Protein AF-A0A3N4HM83-F1 (afdb_monomer)

Structure (mmCIF, N/CA/C/O backbone):
data_AF-A0A3N4HM83-F1
#
_entry.id   AF-A0A3N4HM83-F1
#
loop_
_atom_site.group_PDB
_atom_site.id
_atom_site.type_symbol
_atom_site.label_atom_id
_atom_site.label_alt_id
_atom_site.label_comp_id
_atom_site.label_asym_id
_atom_site.label_entity_id
_atom_site.label_seq_id
_atom_site.pdbx_PDB_ins_code
_atom_site.Cartn_x
_atom_site.Cartn_y
_atom_site.Cartn_z
_atom_site.occupancy
_atom_site.B_iso_or_equiv
_atom_site.auth_seq_id
_atom_site.auth_comp_id
_atom_site.auth_asym_id
_atom_site.auth_atom_id
_atom_site.pdbx_PDB_model_num
ATOM 1 N N . MET A 1 1 ? 13.839 -1.703 22.051 1.00 34.84 1 MET A N 1
ATOM 2 C CA . MET A 1 1 ? 12.392 -1.941 21.845 1.00 34.84 1 MET A CA 1
ATOM 3 C C . MET A 1 1 ? 11.805 -0.716 21.161 1.00 34.84 1 MET A C 1
ATOM 5 O O . MET A 1 1 ? 11.974 0.370 21.698 1.00 34.84 1 MET A O 1
ATOM 9 N N . SER A 1 2 ? 11.203 -0.843 19.971 1.00 43.44 2 SER A N 1
ATOM 10 C CA . SER A 1 2 ? 10.502 0.288 19.345 1.00 43.44 2 SER A CA 1
ATOM 11 C C . SER A 1 2 ? 9.112 0.411 19.960 1.00 43.44 2 SER A C 1
ATOM 13 O O . SER A 1 2 ? 8.283 -0.480 19.787 1.00 43.44 2 SER A O 1
ATOM 15 N N . TYR A 1 3 ? 8.879 1.490 20.694 1.00 45.59 3 TYR A N 1
ATOM 16 C CA . TYR A 1 3 ? 7.555 1.858 21.175 1.00 45.59 3 TYR A CA 1
ATOM 17 C C . TYR A 1 3 ? 6.647 2.172 19.971 1.00 45.59 3 TYR A C 1
ATOM 19 O O . TYR A 1 3 ? 7.004 3.024 19.151 1.00 45.59 3 TYR A O 1
ATOM 27 N N . SER A 1 4 ? 5.528 1.448 19.847 1.00 54.12 4 SER A N 1
ATOM 28 C CA . SER A 1 4 ? 4.414 1.782 18.953 1.00 54.12 4 SER A CA 1
ATOM 29 C C . SER A 1 4 ? 3.279 2.318 19.834 1.00 54.12 4 SER A C 1
ATOM 31 O O . SER A 1 4 ? 2.793 1.581 20.683 1.00 54.12 4 SER A O 1
ATOM 33 N N . PRO A 1 5 ? 2.904 3.594 19.716 1.00 51.97 5 PRO A N 1
ATOM 34 C CA . PRO A 1 5 ? 1.891 4.223 20.570 1.00 51.97 5 PRO A CA 1
ATOM 35 C C . PRO A 1 5 ? 0.446 3.885 20.195 1.00 51.97 5 PRO A C 1
ATOM 37 O O . PRO A 1 5 ? -0.458 4.250 20.938 1.00 51.97 5 PRO A O 1
ATOM 40 N N . TYR A 1 6 ? 0.226 3.248 19.044 1.00 55.72 6 TYR A N 1
ATOM 41 C CA . TYR A 1 6 ? -1.081 3.170 18.390 1.00 55.72 6 TYR A CA 1
ATOM 42 C C . TYR A 1 6 ? -1.452 1.736 18.025 1.00 55.72 6 TYR A C 1
ATOM 44 O O . TYR A 1 6 ? -1.747 1.447 16.868 1.00 55.72 6 TYR A O 1
ATOM 52 N N . ASP A 1 7 ? -1.423 0.823 18.996 1.00 57.22 7 ASP A N 1
ATOM 53 C CA . ASP A 1 7 ? -1.809 -0.565 18.725 1.00 57.22 7 ASP A CA 1
ATOM 54 C C . ASP A 1 7 ? -3.276 -0.662 18.227 1.00 57.22 7 ASP A C 1
ATOM 56 O O . ASP A 1 7 ? -3.531 -1.470 17.347 1.00 57.22 7 ASP A O 1
ATOM 60 N N . SER A 1 8 ? -4.201 0.236 18.617 1.00 50.72 8 SER A N 1
ATOM 61 C CA . SER A 1 8 ? -5.604 0.239 18.133 1.00 50.72 8 SER A CA 1
ATOM 62 C C . SER A 1 8 ? -5.859 0.989 16.814 1.00 50.72 8 SER A C 1
ATOM 64 O O . SER A 1 8 ? -6.664 0.549 15.998 1.00 50.72 8 SER A O 1
ATOM 66 N N . ASP A 1 9 ? -5.190 2.122 16.561 1.00 57.81 9 ASP A N 1
ATOM 67 C CA . ASP A 1 9 ? -5.374 2.864 15.293 1.00 57.81 9 ASP A CA 1
ATOM 68 C C . ASP A 1 9 ? -4.635 2.177 14.132 1.00 57.81 9 ASP A C 1
ATOM 70 O O . ASP A 1 9 ? -4.968 2.359 12.956 1.00 57.81 9 ASP A O 1
ATOM 74 N N . SER A 1 10 ? -3.663 1.317 14.461 1.00 67.50 10 SER A N 1
ATOM 75 C CA . SER A 1 10 ? -3.007 0.434 13.499 1.00 67.50 10 SER A CA 1
ATOM 76 C C . SER A 1 10 ? -3.973 -0.569 12.861 1.00 67.50 10 SER A C 1
ATOM 78 O O . SER A 1 10 ? -3.762 -0.950 11.710 1.00 67.50 10 SER A O 1
ATOM 80 N N . SER A 1 11 ? -5.061 -0.927 13.551 1.00 78.31 11 SER A N 1
ATOM 81 C CA . SER A 1 11 ? -6.078 -1.884 13.102 1.00 78.31 11 SER A CA 1
ATOM 82 C C . SER A 1 11 ? -6.940 -1.316 11.974 1.00 78.31 11 SER A C 1
ATOM 84 O O . SER A 1 11 ? -7.144 -1.976 10.956 1.00 78.31 11 SER A O 1
ATOM 86 N N . LEU A 1 12 ? -7.382 -0.056 12.089 1.00 88.06 12 LEU A N 1
ATOM 87 C CA . LEU A 1 12 ? -8.119 0.622 11.013 1.00 88.06 12 LEU A CA 1
ATOM 88 C C . LEU A 1 12 ? -7.233 0.820 9.781 1.00 88.06 12 LEU A C 1
ATOM 90 O O . LEU A 1 12 ? -7.644 0.505 8.663 1.00 88.06 12 LEU A O 1
ATOM 94 N N . LEU A 1 13 ? -5.992 1.272 9.989 1.00 89.31 13 LEU A N 1
ATOM 95 C CA . LEU A 1 13 ? -5.014 1.407 8.912 1.00 89.31 13 LEU A CA 1
ATOM 96 C C . LEU A 1 13 ? -4.713 0.054 8.246 1.00 89.31 13 LEU A C 1
ATOM 98 O O . LEU A 1 13 ? -4.562 -0.008 7.027 1.00 89.31 13 LEU A O 1
ATOM 102 N N . ALA A 1 14 ? -4.680 -1.035 9.019 1.00 89.25 14 ALA A N 1
ATOM 103 C CA . ALA A 1 14 ? -4.486 -2.384 8.505 1.00 89.25 14 ALA A CA 1
ATOM 104 C C . ALA A 1 14 ? -5.649 -2.830 7.615 1.00 89.25 14 ALA A C 1
ATOM 106 O O . ALA A 1 14 ? -5.401 -3.366 6.538 1.00 89.25 14 ALA A O 1
ATOM 107 N N . LEU A 1 15 ? -6.900 -2.583 8.010 1.00 90.00 15 LEU A N 1
ATOM 108 C CA . LEU A 1 15 ? -8.071 -2.925 7.194 1.00 90.00 15 LEU A CA 1
ATOM 109 C C . LEU A 1 15 ? -8.088 -2.144 5.872 1.00 90.00 15 LEU A C 1
ATOM 111 O O . LEU A 1 15 ? -8.275 -2.747 4.817 1.00 90.00 15 LEU A O 1
ATOM 115 N N . ILE A 1 16 ? -7.794 -0.841 5.912 1.00 93.19 16 ILE A N 1
ATOM 116 C CA . ILE A 1 16 ? -7.642 -0.010 4.705 1.00 93.19 16 ILE A CA 1
ATOM 117 C C . ILE A 1 16 ? -6.532 -0.571 3.808 1.00 93.19 16 ILE A C 1
ATOM 119 O O . ILE A 1 16 ? -6.701 -0.729 2.600 1.00 93.19 16 ILE A O 1
ATOM 123 N N . PHE A 1 17 ? -5.387 -0.914 4.397 1.00 92.94 17 PHE A N 1
ATOM 124 C CA . PHE A 1 17 ? -4.278 -1.504 3.661 1.00 92.94 17 PHE A CA 1
ATOM 125 C C . PHE A 1 17 ? -4.675 -2.825 2.986 1.00 92.94 17 PHE A C 1
ATOM 127 O O . PHE A 1 17 ? -4.366 -3.022 1.813 1.00 92.94 17 PHE A O 1
ATOM 134 N N . LEU A 1 18 ? -5.381 -3.719 3.684 1.00 92.25 18 LEU A N 1
ATOM 135 C CA . LEU A 1 18 ? -5.838 -4.992 3.118 1.00 92.25 18 LEU A CA 1
ATOM 136 C C . LEU A 1 18 ? -6.769 -4.787 1.918 1.00 92.25 18 LEU A C 1
ATOM 138 O O . LEU A 1 18 ? -6.630 -5.510 0.930 1.00 92.25 18 LEU A O 1
ATOM 142 N N . ASP A 1 19 ? -7.644 -3.783 1.969 1.00 93.75 19 ASP A N 1
ATOM 143 C CA . ASP A 1 19 ? -8.530 -3.429 0.857 1.00 93.75 19 ASP A CA 1
ATOM 144 C C . ASP A 1 19 ? -7.758 -2.948 -0.365 1.00 93.75 19 ASP A C 1
ATOM 146 O O . ASP A 1 19 ? -8.031 -3.377 -1.489 1.00 93.75 19 ASP A O 1
ATOM 150 N N . ILE A 1 20 ? -6.747 -2.107 -0.151 1.00 94.94 20 ILE A N 1
ATOM 151 C CA . ILE A 1 20 ? -5.885 -1.622 -1.228 1.00 94.94 20 ILE A CA 1
ATOM 152 C C . ILE A 1 20 ? -5.097 -2.758 -1.855 1.00 94.94 20 ILE A C 1
ATOM 154 O O . ILE A 1 20 ? -5.048 -2.860 -3.078 1.00 94.94 20 ILE A O 1
ATOM 158 N N . ILE A 1 21 ? -4.509 -3.643 -1.052 1.00 94.12 21 ILE A N 1
ATOM 159 C CA . ILE A 1 21 ? -3.764 -4.778 -1.595 1.00 9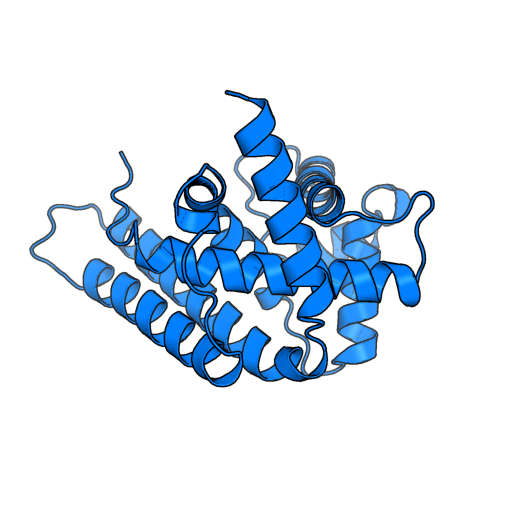4.12 21 ILE A CA 1
ATOM 160 C C . ILE A 1 21 ? -4.690 -5.717 -2.369 1.00 94.12 21 ILE A C 1
ATOM 162 O O . ILE A 1 21 ? -4.325 -6.149 -3.462 1.00 94.12 21 ILE A O 1
ATOM 166 N N . ALA A 1 22 ? -5.886 -6.005 -1.851 1.00 94.69 22 ALA A N 1
ATOM 167 C CA . ALA A 1 22 ? -6.866 -6.818 -2.562 1.00 94.69 22 ALA A CA 1
ATOM 168 C C . ALA A 1 22 ? -7.250 -6.188 -3.908 1.00 94.69 22 ALA A C 1
ATOM 170 O O . ALA A 1 22 ? -7.149 -6.850 -4.943 1.00 94.69 22 ALA A O 1
ATOM 171 N N . SER A 1 23 ? -7.564 -4.893 -3.909 1.00 95.50 23 SER A N 1
ATOM 172 C CA . SER A 1 23 ? -7.931 -4.137 -5.112 1.00 95.50 23 SER A CA 1
ATOM 173 C C . SER A 1 23 ? -6.793 -4.095 -6.135 1.00 95.50 23 SER A C 1
ATOM 175 O O . SER A 1 23 ? -7.005 -4.383 -7.309 1.00 95.50 23 SER A O 1
ATOM 177 N N . LEU A 1 24 ? -5.559 -3.826 -5.697 1.00 94.75 24 LEU A N 1
ATOM 178 C CA . LEU A 1 24 ? -4.379 -3.866 -6.565 1.00 94.75 24 LEU A CA 1
ATOM 179 C C . LEU A 1 24 ? -4.216 -5.242 -7.209 1.00 94.75 24 LEU A C 1
ATOM 181 O O . LEU A 1 24 ? -4.045 -5.336 -8.420 1.00 94.75 24 LEU A O 1
ATOM 185 N N . THR A 1 25 ? -4.307 -6.325 -6.434 1.00 95.06 25 THR A N 1
ATOM 186 C CA . THR A 1 25 ? -4.184 -7.670 -7.014 1.00 95.06 25 THR A CA 1
ATOM 187 C C . THR A 1 25 ? -5.305 -8.008 -7.983 1.00 95.06 25 THR A C 1
ATOM 189 O O . THR A 1 25 ? -5.039 -8.635 -9.007 1.00 95.06 25 THR A O 1
ATOM 192 N N . PHE A 1 26 ? -6.532 -7.565 -7.707 1.00 95.38 26 PHE A N 1
ATOM 193 C CA . PHE A 1 26 ? -7.659 -7.718 -8.618 1.00 95.38 26 PHE A CA 1
ATOM 194 C C . PHE A 1 26 ? -7.372 -7.044 -9.965 1.00 95.38 26 PHE A C 1
ATOM 196 O O . PHE A 1 26 ? -7.412 -7.711 -11.000 1.00 95.38 26 PHE A O 1
ATOM 203 N N . HIS A 1 27 ? -6.973 -5.771 -9.954 1.00 94.75 27 HIS A N 1
ATOM 204 C CA . HIS A 1 27 ? -6.673 -5.021 -11.179 1.00 94.75 27 HIS A CA 1
ATOM 205 C C . HIS A 1 27 ? -5.478 -5.580 -11.948 1.00 94.75 27 HIS A C 1
ATOM 207 O O . HIS A 1 27 ? -5.520 -5.668 -13.177 1.00 94.75 27 HIS A O 1
ATOM 213 N N . LEU A 1 28 ? -4.430 -6.019 -11.246 1.00 93.88 28 LEU A N 1
ATOM 214 C CA . LEU A 1 28 ? -3.269 -6.647 -11.880 1.00 93.88 28 LEU A CA 1
ATOM 215 C C . LEU A 1 28 ? -3.626 -7.977 -12.545 1.00 93.88 28 LEU A C 1
ATOM 217 O O . LEU A 1 28 ? -3.167 -8.246 -13.654 1.00 93.88 28 LEU A O 1
ATOM 221 N N . ASN A 1 29 ? -4.479 -8.781 -11.908 1.00 94.06 29 ASN A N 1
ATOM 222 C CA . ASN A 1 29 ? -4.969 -10.026 -12.491 1.00 94.06 29 ASN A CA 1
ATOM 223 C C . ASN A 1 29 ? -5.871 -9.797 -13.711 1.00 94.06 29 ASN A C 1
ATOM 225 O O . ASN A 1 29 ? -5.946 -10.679 -14.558 1.00 94.06 29 ASN A O 1
ATOM 229 N N . GLN A 1 30 ? -6.545 -8.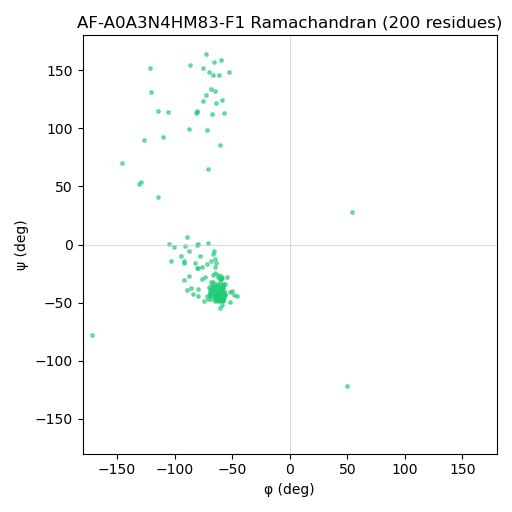650 -13.821 1.00 92.06 30 GLN A N 1
ATOM 230 C CA . GLN A 1 30 ? -7.354 -8.320 -14.998 1.00 92.06 30 GLN A CA 1
ATOM 231 C C . GLN A 1 30 ? -6.529 -7.724 -16.140 1.00 92.06 30 GLN A C 1
ATOM 233 O O . GLN A 1 30 ? -6.726 -8.087 -17.297 1.00 92.06 30 GLN A O 1
ATOM 238 N N . SER A 1 31 ? -5.604 -6.822 -15.819 1.00 87.56 31 SER A N 1
ATOM 239 C CA . SER A 1 31 ? -4.876 -6.034 -16.821 1.00 87.56 31 SER A CA 1
ATOM 240 C C . SER A 1 31 ? -3.729 -6.816 -17.462 1.00 87.56 31 SER A C 1
ATOM 242 O O . SER A 1 31 ? -3.495 -6.704 -18.662 1.00 87.56 31 SER A O 1
ATOM 244 N N . SER A 1 32 ? -3.026 -7.622 -16.661 1.00 78.31 32 SER A N 1
ATOM 245 C CA . SER A 1 32 ? -1.863 -8.412 -17.080 1.00 78.31 32 SER A CA 1
ATOM 246 C C . SER A 1 32 ? -1.835 -9.735 -16.303 1.00 78.31 32 SER A C 1
ATOM 248 O O . SER A 1 32 ? -0.988 -9.896 -15.424 1.00 78.31 32 SER A O 1
ATOM 250 N N . PRO A 1 33 ? -2.767 -10.673 -16.571 1.00 79.62 33 PRO A N 1
ATOM 251 C CA . PRO A 1 33 ? -2.976 -11.866 -15.753 1.00 79.62 33 PRO A CA 1
ATOM 252 C C . PRO A 1 33 ? -1.699 -12.714 -15.631 1.00 79.62 33 PRO A C 1
ATOM 254 O O . PRO A 1 33 ? -1.261 -13.325 -16.612 1.00 79.62 33 PRO A O 1
ATOM 257 N N . PRO A 1 34 ? -1.105 -12.812 -14.431 1.00 81.62 34 PRO A N 1
ATOM 258 C CA . PRO A 1 34 ? -0.014 -13.737 -14.190 1.00 81.62 34 PRO A CA 1
ATOM 259 C C . PRO A 1 34 ? -0.568 -15.161 -14.077 1.00 81.62 34 PRO A C 1
ATOM 261 O O . PRO A 1 34 ? -1.705 -15.376 -13.656 1.00 81.62 34 PRO A O 1
ATOM 264 N N . THR A 1 35 ? 0.248 -16.158 -14.427 1.00 82.38 35 THR A N 1
ATOM 265 C CA . THR A 1 35 ? -0.105 -17.576 -14.258 1.00 82.38 35 THR A CA 1
ATOM 266 C C . THR A 1 35 ? 0.827 -18.220 -13.222 1.00 82.38 35 THR A C 1
ATOM 268 O O . THR A 1 35 ? 2.028 -18.304 -13.477 1.00 82.38 35 THR A O 1
ATOM 271 N N . PRO A 1 36 ? 0.322 -18.670 -12.054 1.00 86.50 36 PRO A N 1
ATOM 272 C CA . PRO A 1 36 ? -1.060 -18.538 -11.581 1.00 86.50 36 PRO A CA 1
ATOM 273 C C . PRO A 1 36 ? -1.394 -17.093 -11.151 1.00 86.50 36 PRO A C 1
ATOM 275 O O . PRO A 1 36 ? -0.457 -16.322 -10.903 1.00 86.50 36 PRO A O 1
ATOM 278 N N . PRO A 1 37 ? -2.691 -16.743 -11.008 1.00 90.69 37 PRO A N 1
ATOM 279 C CA . PRO A 1 37 ? -3.123 -15.422 -10.553 1.00 90.69 37 PRO A CA 1
ATOM 280 C C . PRO A 1 37 ? -2.464 -14.994 -9.234 1.00 90.69 37 PRO A C 1
ATOM 282 O O . PRO A 1 37 ? -2.153 -15.817 -8.364 1.00 90.69 37 PRO A O 1
ATOM 285 N N . LEU A 1 38 ? -2.250 -13.690 -9.072 1.00 92.12 38 LEU A N 1
ATOM 286 C CA . LEU A 1 38 ? -1.705 -13.105 -7.852 1.00 92.12 38 LEU A CA 1
ATOM 287 C C . LEU A 1 38 ? -2.775 -13.086 -6.763 1.00 92.12 38 LEU A C 1
ATOM 289 O O . LEU A 1 38 ? -3.829 -12.479 -6.922 1.00 92.12 38 LEU A O 1
ATOM 293 N N . SER A 1 39 ? -2.478 -13.707 -5.625 1.00 92.56 39 SER A N 1
ATOM 294 C CA . SER A 1 39 ? -3.211 -13.439 -4.390 1.00 92.56 39 SER A CA 1
ATOM 295 C C . SER A 1 39 ? -2.591 -12.239 -3.663 1.00 92.56 39 SER A C 1
ATOM 297 O O . SER A 1 39 ? -1.382 -12.019 -3.792 1.00 92.56 39 SER A O 1
ATOM 299 N N . PRO A 1 40 ? -3.354 -11.509 -2.830 1.00 91.94 40 PRO A N 1
ATOM 300 C CA . PRO A 1 40 ? -2.831 -10.429 -1.985 1.00 91.94 40 PRO A CA 1
ATOM 301 C C . PRO A 1 40 ? -1.573 -10.811 -1.190 1.00 91.94 40 PRO A C 1
ATOM 303 O O . PRO A 1 40 ? -0.589 -10.072 -1.150 1.00 91.94 40 PRO A O 1
ATOM 306 N N . ARG A 1 41 ? -1.565 -12.012 -0.596 1.00 88.50 41 ARG A N 1
ATOM 307 C CA . ARG A 1 41 ? -0.422 -12.528 0.170 1.00 88.50 41 ARG A CA 1
ATOM 308 C C . ARG A 1 41 ? 0.804 -12.756 -0.712 1.00 88.50 41 ARG A C 1
ATOM 310 O O . ARG A 1 41 ? 1.908 -12.390 -0.310 1.00 88.50 41 ARG A O 1
ATOM 317 N N . ARG A 1 42 ? 0.615 -13.358 -1.891 1.00 90.50 42 ARG A N 1
ATOM 318 C CA . ARG A 1 42 ? 1.699 -13.592 -2.851 1.00 90.50 42 ARG A CA 1
ATOM 319 C C . ARG A 1 42 ? 2.256 -12.271 -3.367 1.00 90.50 42 ARG A C 1
ATOM 321 O O . ARG A 1 42 ? 3.455 -12.077 -3.288 1.00 90.50 42 ARG A O 1
ATOM 328 N N . PHE A 1 43 ? 1.396 -11.339 -3.768 1.00 91.44 43 PHE A N 1
ATOM 329 C CA . PHE A 1 43 ? 1.796 -10.004 -4.212 1.00 91.44 43 PHE A CA 1
ATOM 330 C C . PHE A 1 43 ? 2.710 -9.300 -3.199 1.00 91.44 43 PHE A C 1
ATOM 332 O O . PHE A 1 43 ? 3.797 -8.850 -3.545 1.00 91.44 43 PHE A O 1
ATOM 339 N N . LEU A 1 44 ? 2.330 -9.280 -1.918 1.00 87.81 44 LEU A N 1
ATOM 340 C CA . LEU A 1 44 ? 3.157 -8.683 -0.864 1.00 87.81 44 LEU A CA 1
ATOM 341 C C . LEU A 1 44 ? 4.475 -9.426 -0.609 1.00 87.81 44 LEU A C 1
ATOM 343 O O . LEU A 1 44 ? 5.450 -8.811 -0.169 1.00 87.81 44 LEU A O 1
ATOM 347 N N . SER A 1 45 ? 4.489 -10.745 -0.796 1.00 86.75 45 SER A N 1
ATOM 348 C CA . SER A 1 45 ? 5.700 -11.557 -0.676 1.00 86.75 45 SER A CA 1
ATOM 349 C C . SER A 1 45 ? 6.650 -11.283 -1.838 1.00 86.75 45 SER A C 1
ATOM 351 O O . SER A 1 45 ? 7.830 -11.030 -1.607 1.00 86.75 45 SER A O 1
ATOM 353 N N . ASP A 1 46 ? 6.120 -11.262 -3.058 1.00 89.62 46 ASP A N 1
ATOM 354 C CA . ASP A 1 46 ? 6.874 -11.058 -4.288 1.00 89.62 46 ASP A CA 1
ATOM 355 C C . ASP A 1 46 ? 7.480 -9.647 -4.304 1.00 89.62 46 ASP A C 1
ATOM 357 O O . ASP A 1 46 ? 8.681 -9.520 -4.503 1.00 89.62 46 ASP A O 1
ATOM 361 N N . LEU A 1 47 ? 6.730 -8.596 -3.936 1.00 86.75 47 LEU A N 1
ATOM 362 C CA . LEU A 1 47 ? 7.286 -7.236 -3.815 1.00 86.75 47 LEU A CA 1
ATOM 363 C C . LEU A 1 47 ? 8.464 -7.133 -2.828 1.00 86.75 47 LEU A C 1
ATOM 365 O O . LEU A 1 47 ? 9.375 -6.335 -3.038 1.00 86.75 47 LEU A O 1
ATOM 369 N N . LEU A 1 48 ? 8.468 -7.911 -1.737 1.00 82.25 48 LEU A N 1
ATOM 370 C CA . LEU A 1 48 ? 9.624 -7.944 -0.830 1.00 82.25 48 LEU A CA 1
ATOM 371 C C . LEU A 1 48 ? 10.787 -8.715 -1.439 1.00 82.25 48 LEU A C 1
ATOM 373 O O . LEU A 1 48 ? 11.924 -8.250 -1.396 1.00 82.25 48 LEU A O 1
ATOM 377 N N . PHE A 1 49 ? 10.500 -9.910 -1.951 1.00 85.62 49 PHE A N 1
ATOM 378 C CA . PHE A 1 49 ? 11.516 -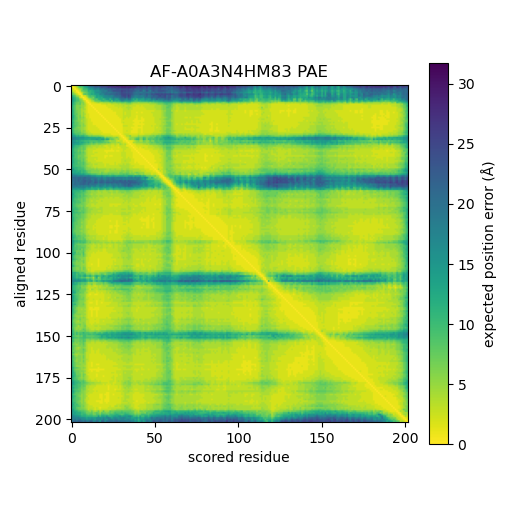10.821 -2.451 1.00 85.62 49 PHE A CA 1
ATOM 379 C C . PHE A 1 49 ? 12.239 -10.229 -3.663 1.00 85.62 49 PHE A C 1
ATOM 381 O O . PHE A 1 49 ? 13.466 -10.202 -3.695 1.00 85.62 49 PHE A O 1
ATOM 388 N N . GLU A 1 50 ? 11.493 -9.669 -4.611 1.00 89.19 50 GLU A N 1
ATOM 389 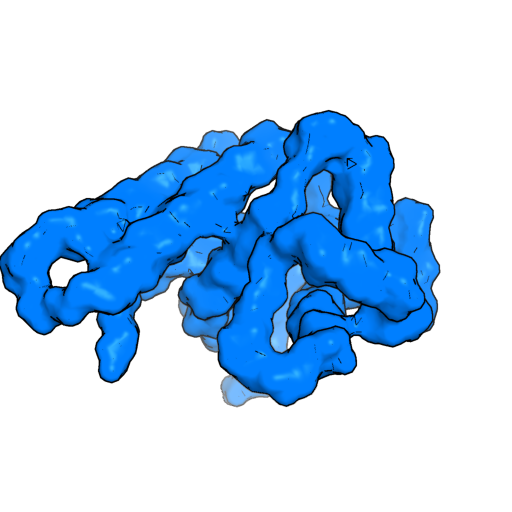C CA . GLU A 1 50 ? 12.030 -9.007 -5.800 1.00 89.19 50 GLU A CA 1
ATOM 390 C C . GLU A 1 50 ? 12.965 -7.845 -5.444 1.00 89.19 50 GLU A C 1
ATOM 392 O O . GLU A 1 50 ? 13.994 -7.668 -6.094 1.00 89.19 50 GLU A O 1
ATOM 397 N N . GLY A 1 51 ? 12.670 -7.105 -4.370 1.00 81.44 51 GLY A N 1
ATOM 398 C CA . GLY A 1 51 ? 13.607 -6.130 -3.817 1.00 81.44 51 GLY A CA 1
ATOM 399 C C . GLY A 1 51 ? 14.909 -6.794 -3.368 1.00 81.44 51 GLY A C 1
ATOM 400 O O . GLY A 1 51 ? 15.988 -6.451 -3.854 1.00 81.44 51 GLY A O 1
ATOM 401 N N . THR A 1 52 ? 14.820 -7.815 -2.511 1.00 81.25 52 THR A N 1
ATOM 402 C CA . THR A 1 52 ? 16.014 -8.498 -1.977 1.00 81.25 52 THR A CA 1
ATOM 403 C C . THR A 1 52 ? 16.906 -9.124 -3.052 1.00 81.25 52 THR A C 1
ATOM 405 O O . THR A 1 52 ? 18.119 -9.195 -2.864 1.00 81.25 52 THR A O 1
ATOM 408 N N . VAL A 1 53 ? 16.335 -9.536 -4.190 1.00 81.31 53 VAL A N 1
ATOM 409 C CA . VAL A 1 53 ? 17.094 -10.065 -5.334 1.00 81.31 53 VAL A CA 1
ATOM 410 C C . VAL A 1 53 ? 17.980 -8.988 -5.974 1.00 81.31 53 VAL A C 1
ATOM 412 O O . VAL A 1 53 ? 19.085 -9.298 -6.412 1.00 81.31 53 VAL A O 1
ATOM 415 N N . LEU A 1 54 ? 17.533 -7.729 -6.015 1.00 78.44 54 LEU A N 1
ATOM 416 C CA . LEU A 1 54 ? 18.289 -6.627 -6.626 1.00 78.44 54 LEU A CA 1
ATOM 417 C C . LEU A 1 54 ? 19.271 -5.949 -5.666 1.00 78.44 54 LEU A C 1
ATOM 419 O O . LEU A 1 54 ? 20.295 -5.435 -6.116 1.00 78.44 54 LEU A O 1
ATOM 423 N N . SER A 1 55 ? 18.994 -5.983 -4.361 1.00 70.50 55 SER A N 1
ATOM 424 C CA . SER A 1 55 ? 19.892 -5.464 -3.325 1.00 70.50 55 SER A CA 1
ATOM 425 C C . SER A 1 55 ? 20.150 -6.535 -2.262 1.00 70.50 55 SER A C 1
ATOM 427 O O . SER A 1 55 ? 19.456 -6.570 -1.246 1.00 70.50 55 SER A O 1
ATOM 429 N N . PRO A 1 56 ? 21.187 -7.379 -2.427 1.00 60.56 56 PRO A N 1
ATOM 430 C CA . PRO A 1 56 ? 21.522 -8.415 -1.448 1.00 60.56 56 PRO A CA 1
ATOM 431 C C . PRO A 1 56 ? 22.018 -7.844 -0.108 1.00 60.56 56 PRO A C 1
ATOM 433 O O . PRO A 1 56 ? 22.192 -8.593 0.852 1.00 60.56 56 PRO A O 1
ATOM 436 N N . HIS A 1 57 ? 22.245 -6.526 -0.014 1.00 58.41 57 HIS A N 1
ATOM 437 C CA . HIS A 1 57 ? 22.552 -5.871 1.251 1.00 58.41 57 HIS A CA 1
ATOM 438 C C . HIS A 1 57 ? 21.272 -5.607 2.063 1.00 58.41 57 HIS A C 1
ATOM 440 O O . HIS A 1 57 ? 20.485 -4.735 1.691 1.00 58.41 57 HIS A O 1
ATOM 446 N N . PRO A 1 58 ? 21.098 -6.261 3.229 1.00 52.53 58 PRO A N 1
ATOM 447 C CA . PRO A 1 58 ? 19.881 -6.168 4.044 1.00 52.53 58 PRO A CA 1
ATOM 448 C C . PRO A 1 58 ? 19.624 -4.773 4.645 1.00 52.53 58 PRO A C 1
ATOM 450 O O . PRO A 1 58 ? 18.593 -4.559 5.277 1.00 52.53 58 PRO A O 1
ATOM 453 N N . SER A 1 59 ? 20.551 -3.825 4.475 1.00 49.75 59 SER A N 1
ATOM 454 C CA . SER A 1 59 ? 20.443 -2.444 4.950 1.00 49.75 59 SER A CA 1
ATOM 455 C C . SER A 1 59 ? 19.892 -1.458 3.914 1.00 49.75 59 SER A C 1
ATOM 457 O O . SER A 1 59 ? 19.624 -0.316 4.280 1.00 49.75 59 SER A O 1
ATOM 459 N N . ILE A 1 60 ? 19.738 -1.849 2.642 1.00 52.31 60 ILE A N 1
ATOM 460 C CA . ILE A 1 60 ? 19.173 -0.966 1.612 1.00 52.31 60 ILE A CA 1
ATOM 461 C C . ILE A 1 60 ? 17.653 -1.117 1.633 1.00 52.31 60 ILE A C 1
ATOM 463 O O . ILE A 1 60 ? 17.080 -2.054 1.082 1.00 52.31 60 ILE A O 1
ATOM 467 N N . THR A 1 61 ? 16.976 -0.177 2.280 1.00 60.38 61 THR A N 1
ATOM 468 C CA . THR A 1 61 ? 15.534 -0.011 2.126 1.00 60.38 61 THR A CA 1
ATOM 469 C C . THR A 1 61 ? 15.248 0.466 0.701 1.00 60.38 61 THR A C 1
ATOM 471 O O . THR A 1 61 ? 15.603 1.581 0.335 1.00 60.38 61 THR A O 1
ATOM 474 N N . HIS A 1 62 ? 14.604 -0.374 -0.117 1.00 66.88 62 HIS A N 1
ATOM 475 C CA . HIS A 1 62 ? 14.172 -0.039 -1.484 1.00 66.88 62 HIS A CA 1
ATOM 476 C C . HIS A 1 62 ? 13.183 1.127 -1.495 1.00 66.88 62 HIS A C 1
ATOM 478 O O . HIS A 1 62 ? 11.972 0.940 -1.429 1.00 66.88 62 HIS A O 1
ATOM 484 N N . ASP A 1 63 ? 13.669 2.351 -1.512 1.00 73.38 63 ASP A N 1
ATOM 485 C CA . ASP A 1 63 ? 12.852 3.565 -1.464 1.00 73.38 63 ASP A CA 1
ATOM 486 C C . ASP A 1 63 ? 12.059 3.830 -2.756 1.00 73.38 63 ASP A C 1
ATOM 488 O O . ASP A 1 63 ? 11.353 4.830 -2.838 1.00 73.38 63 ASP A O 1
ATOM 492 N N . TYR A 1 64 ? 12.167 2.940 -3.753 1.00 83.75 64 TYR A N 1
ATOM 493 C CA . TYR A 1 64 ? 11.596 3.111 -5.090 1.00 83.75 64 TYR A CA 1
ATOM 494 C C . TYR A 1 64 ? 12.030 4.431 -5.749 1.00 83.75 64 TYR A C 1
ATOM 496 O O . TYR A 1 64 ? 11.328 4.975 -6.600 1.00 83.75 64 TYR A O 1
ATOM 504 N N . SER A 1 65 ? 13.212 4.941 -5.392 1.00 85.19 65 SER A N 1
ATOM 505 C CA . SER A 1 65 ? 13.841 6.064 -6.083 1.00 85.19 65 SER A CA 1
ATOM 506 C C . SER A 1 65 ? 14.100 5.734 -7.560 1.00 85.19 65 SER A C 1
ATOM 508 O O . SER A 1 65 ? 14.189 4.557 -7.931 1.00 85.19 65 SER A O 1
ATOM 510 N N . PRO A 1 66 ? 14.267 6.746 -8.433 1.00 88.00 66 PRO A N 1
ATOM 511 C CA . PRO A 1 66 ? 14.514 6.516 -9.855 1.00 88.00 66 PRO A CA 1
ATOM 512 C C . PRO A 1 66 ? 15.648 5.515 -10.161 1.00 88.00 66 PRO A C 1
ATOM 514 O O . PRO A 1 66 ? 15.448 4.675 -11.040 1.00 88.00 66 PRO A O 1
ATOM 517 N N . PRO A 1 67 ? 16.789 5.500 -9.433 1.00 87.50 67 PRO A N 1
ATOM 518 C CA . PRO A 1 67 ? 17.812 4.468 -9.612 1.00 87.50 67 PRO A CA 1
ATOM 519 C C . PRO A 1 67 ? 17.316 3.045 -9.310 1.00 87.50 67 PRO A C 1
ATOM 521 O O . PRO A 1 67 ? 17.579 2.134 -10.094 1.00 87.50 67 PRO A O 1
ATOM 524 N N . HIS A 1 68 ? 16.558 2.842 -8.225 1.00 86.75 68 HIS A N 1
ATOM 525 C CA . HIS A 1 68 ? 15.971 1.535 -7.909 1.00 86.75 68 HIS A CA 1
ATOM 526 C C . HIS A 1 68 ? 14.932 1.118 -8.954 1.00 86.75 68 HIS A C 1
ATOM 528 O O . HIS A 1 68 ? 14.924 -0.030 -9.389 1.00 86.75 68 HIS A O 1
ATOM 534 N N . ILE A 1 69 ? 14.089 2.044 -9.419 1.00 89.94 69 ILE A N 1
ATOM 535 C CA . ILE A 1 69 ? 13.136 1.763 -10.502 1.00 89.94 69 ILE A CA 1
ATOM 536 C C . ILE A 1 69 ? 13.863 1.363 -11.779 1.00 89.94 69 ILE A C 1
ATOM 538 O O . ILE A 1 69 ? 13.463 0.395 -12.421 1.00 89.94 69 ILE A O 1
ATOM 542 N N . HIS A 1 70 ? 14.956 2.039 -12.126 1.00 90.62 70 HIS A N 1
ATOM 543 C CA . HIS A 1 70 ? 15.779 1.641 -13.262 1.00 90.62 70 HIS A CA 1
ATOM 544 C C . HIS A 1 70 ? 16.319 0.211 -13.096 1.00 90.62 70 HIS A C 1
ATOM 546 O O . HIS A 1 70 ? 16.279 -0.565 -14.046 1.00 90.62 70 HIS A O 1
ATOM 552 N N . GLN A 1 71 ? 16.752 -0.184 -11.894 1.00 90.88 71 GLN A N 1
ATOM 553 C CA . GLN A 1 71 ? 17.177 -1.563 -11.620 1.00 90.88 71 GLN A CA 1
ATOM 554 C C . GLN A 1 71 ? 16.033 -2.577 -11.769 1.00 90.88 71 GLN A C 1
ATOM 556 O O . GLN A 1 71 ? 16.230 -3.597 -12.432 1.00 90.88 71 GLN A O 1
ATOM 561 N N . TYR A 1 72 ? 14.839 -2.294 -11.232 1.00 91.56 72 TYR A N 1
ATOM 562 C CA . TYR A 1 72 ? 13.645 -3.129 -11.437 1.00 91.56 72 TYR A CA 1
ATOM 563 C C . TYR A 1 72 ? 13.323 -3.278 -12.928 1.00 91.56 72 TYR A C 1
ATOM 565 O O . TYR A 1 72 ? 13.106 -4.380 -13.430 1.00 91.56 72 TYR A O 1
ATOM 573 N N . ARG A 1 73 ? 13.348 -2.170 -13.672 1.00 94.12 73 ARG A N 1
ATOM 574 C CA . ARG A 1 73 ? 13.063 -2.136 -15.112 1.00 94.12 73 ARG A CA 1
ATOM 575 C C . ARG A 1 73 ? 14.135 -2.836 -15.945 1.00 94.12 73 ARG A C 1
ATOM 577 O O . ARG A 1 73 ? 13.796 -3.427 -16.961 1.00 94.12 73 ARG A O 1
ATOM 584 N N . ALA A 1 74 ? 15.399 -2.808 -15.531 1.00 93.75 74 ALA A N 1
ATOM 585 C CA . ALA A 1 74 ? 16.477 -3.538 -16.196 1.00 93.75 74 ALA A CA 1
ATOM 586 C C . ALA A 1 74 ? 16.401 -5.054 -15.936 1.00 93.75 74 ALA A C 1
ATOM 588 O O . ALA A 1 74 ? 16.807 -5.846 -16.780 1.00 93.75 74 ALA A O 1
ATOM 589 N N . ASN A 1 75 ? 15.833 -5.464 -14.798 1.00 93.50 75 ASN A N 1
ATOM 590 C CA . ASN A 1 75 ? 15.755 -6.857 -14.358 1.00 93.50 75 ASN A CA 1
ATOM 591 C C . ASN A 1 75 ? 14.306 -7.369 -14.314 1.00 93.50 75 ASN A C 1
ATOM 593 O O . ASN A 1 75 ? 13.925 -8.093 -13.392 1.00 93.50 75 ASN A O 1
ATOM 597 N N . ARG A 1 76 ? 13.478 -7.013 -15.309 1.00 94.00 76 ARG A N 1
ATOM 598 C CA . ARG A 1 76 ? 12.049 -7.403 -15.353 1.00 94.00 76 ARG A CA 1
ATOM 599 C C . ARG A 1 76 ? 11.802 -8.904 -15.179 1.00 94.00 76 ARG A C 1
ATOM 601 O O . ARG A 1 76 ? 10.875 -9.231 -14.446 1.00 94.00 76 ARG A O 1
ATOM 608 N N . PRO A 1 77 ? 12.602 -9.818 -15.772 1.00 93.69 77 PRO A N 1
ATOM 609 C CA . PRO A 1 77 ? 12.403 -11.255 -15.570 1.00 93.69 77 PRO A CA 1
ATOM 610 C C . PRO A 1 77 ? 12.566 -11.704 -14.112 1.00 93.69 77 PRO A C 1
ATOM 612 O O . PRO A 1 77 ? 11.950 -12.683 -13.709 1.00 93.69 77 PRO A O 1
ATOM 615 N N . LEU A 1 78 ? 13.381 -10.991 -13.326 1.00 91.31 78 LEU A N 1
ATOM 616 C CA . LEU A 1 78 ? 13.607 -11.266 -11.904 1.00 91.31 78 LEU A CA 1
ATOM 617 C C . LEU A 1 78 ? 12.662 -10.485 -10.990 1.00 91.31 78 LEU A C 1
ATOM 619 O O . LEU A 1 78 ? 12.553 -10.814 -9.814 1.00 91.31 78 LEU A O 1
ATOM 623 N N . THR A 1 79 ? 11.999 -9.454 -11.519 1.00 92.44 79 THR A N 1
ATOM 624 C CA . THR A 1 79 ? 11.097 -8.580 -10.759 1.00 92.44 79 THR A CA 1
ATOM 625 C C . THR A 1 79 ? 9.737 -8.375 -11.443 1.00 92.44 79 THR A C 1
ATOM 627 O O . THR A 1 79 ? 9.314 -7.237 -11.696 1.00 92.44 79 THR A O 1
ATOM 630 N N . PRO A 1 80 ? 9.051 -9.469 -11.827 1.00 92.94 80 PRO A N 1
ATOM 631 C CA . PRO A 1 80 ? 7.845 -9.395 -12.641 1.00 92.94 80 PRO A CA 1
ATOM 632 C C . PRO A 1 80 ? 6.692 -8.673 -11.936 1.00 92.94 80 PRO A C 1
ATOM 634 O O . PRO A 1 80 ? 6.023 -7.855 -12.563 1.00 92.94 80 PRO A O 1
ATOM 637 N N . THR A 1 81 ? 6.482 -8.909 -10.642 1.00 92.75 81 THR A N 1
ATOM 638 C CA . THR A 1 81 ? 5.354 -8.354 -9.879 1.00 92.75 81 THR A CA 1
ATOM 639 C C . THR A 1 81 ? 5.500 -6.852 -9.701 1.00 92.75 81 THR A C 1
ATOM 641 O O . THR A 1 81 ? 4.554 -6.099 -9.933 1.00 92.75 81 THR A O 1
ATOM 644 N N . THR A 1 82 ? 6.704 -6.399 -9.353 1.00 92.56 82 THR A N 1
ATOM 645 C CA . THR A 1 82 ? 7.027 -4.976 -9.225 1.00 92.56 82 THR A CA 1
ATOM 646 C C . THR A 1 82 ? 6.845 -4.272 -10.563 1.00 92.56 82 THR A C 1
ATOM 648 O O . THR A 1 82 ? 6.257 -3.195 -10.624 1.00 92.56 82 THR A O 1
ATOM 651 N N . ASN A 1 83 ? 7.292 -4.889 -11.660 1.00 94.25 83 ASN A N 1
ATOM 652 C CA . ASN A 1 83 ? 7.136 -4.315 -12.993 1.00 94.25 83 ASN A CA 1
ATOM 653 C C . ASN A 1 83 ? 5.679 -4.274 -13.463 1.00 94.25 83 ASN A C 1
ATOM 655 O O . ASN A 1 83 ? 5.285 -3.267 -14.047 1.00 94.25 83 ASN A O 1
ATOM 659 N N . MET A 1 84 ? 4.885 -5.311 -13.181 1.00 94.94 84 MET A N 1
ATOM 660 C CA . MET A 1 84 ? 3.444 -5.316 -13.448 1.00 94.94 84 MET A CA 1
ATOM 661 C C . MET A 1 84 ? 2.736 -4.193 -12.691 1.00 94.94 84 MET A C 1
ATOM 663 O O . MET A 1 84 ? 1.952 -3.454 -13.282 1.00 94.94 84 MET A O 1
ATOM 667 N N . LEU A 1 85 ? 3.050 -4.028 -11.403 1.00 94.06 85 LEU A N 1
ATOM 668 C CA . LEU A 1 85 ? 2.507 -2.949 -10.584 1.00 94.06 85 LEU A CA 1
ATOM 669 C C . LEU A 1 85 ? 2.886 -1.574 -11.136 1.00 94.06 85 LEU A C 1
ATOM 671 O O . LEU A 1 85 ? 2.024 -0.713 -11.280 1.00 94.06 85 LEU A O 1
ATOM 675 N N . LEU A 1 86 ? 4.161 -1.370 -11.473 1.00 94.44 86 LEU A N 1
ATOM 676 C CA . LEU A 1 86 ? 4.642 -0.108 -12.032 1.00 94.44 86 LEU A CA 1
ATOM 677 C C . LEU A 1 86 ? 3.989 0.214 -13.380 1.00 94.44 86 LEU A C 1
ATOM 679 O O . LEU A 1 86 ? 3.663 1.373 -13.628 1.00 94.44 86 LEU A O 1
ATOM 683 N N . ASP A 1 87 ? 3.813 -0.781 -14.251 1.00 94.75 87 ASP A N 1
ATOM 684 C CA . ASP A 1 87 ? 3.143 -0.601 -15.543 1.00 94.75 87 ASP A CA 1
ATOM 685 C C . ASP A 1 87 ? 1.684 -0.207 -15.356 1.00 94.75 87 ASP A C 1
ATOM 687 O O . ASP A 1 87 ? 1.243 0.775 -15.948 1.00 94.75 87 ASP A O 1
ATOM 691 N N . TRP A 1 88 ? 0.963 -0.925 -14.494 1.00 94.81 88 TRP A N 1
ATOM 692 C CA . TRP A 1 88 ? -0.438 -0.635 -14.215 1.00 94.81 88 TRP A CA 1
ATOM 693 C C . TRP A 1 88 ? -0.612 0.755 -13.600 1.00 94.81 88 TRP A C 1
ATOM 695 O O . TRP A 1 88 ? -1.382 1.556 -14.119 1.00 94.81 88 TRP A O 1
ATOM 705 N N . LEU A 1 89 ? 0.171 1.098 -12.570 1.00 93.62 89 LEU A N 1
ATOM 706 C CA . LEU A 1 89 ? 0.110 2.420 -11.937 1.00 93.62 89 LEU A CA 1
ATOM 707 C C . LEU A 1 89 ? 0.430 3.550 -12.924 1.00 93.62 89 LEU A C 1
ATOM 709 O O . LEU A 1 89 ? -0.210 4.598 -12.892 1.00 93.62 89 LEU A O 1
ATOM 713 N N . THR A 1 90 ? 1.402 3.338 -13.815 1.00 93.56 90 THR A N 1
ATOM 714 C CA . THR A 1 90 ? 1.764 4.326 -14.842 1.00 93.56 90 THR A CA 1
ATOM 715 C C . THR A 1 90 ? 0.662 4.465 -15.889 1.00 93.56 90 THR A C 1
ATOM 717 O O . THR A 1 90 ? 0.343 5.583 -16.283 1.00 93.56 90 THR A O 1
ATOM 720 N N . SER A 1 91 ? 0.076 3.352 -16.335 1.00 93.38 91 SER A N 1
ATOM 721 C CA . SER A 1 91 ? -1.006 3.352 -17.321 1.00 93.38 91 SER A CA 1
ATOM 722 C C . SER A 1 91 ? -2.268 4.018 -16.778 1.00 93.38 91 SER A C 1
ATOM 724 O O . SER A 1 91 ? -2.885 4.811 -17.480 1.00 93.38 91 SER A O 1
ATOM 726 N N . GLU A 1 92 ? -2.638 3.709 -15.536 1.00 93.06 92 GLU A N 1
ATOM 727 C CA . GLU A 1 92 ? -3.899 4.158 -14.948 1.00 93.06 92 GLU A CA 1
ATOM 728 C C . GLU A 1 92 ? -3.827 5.606 -14.455 1.00 93.06 92 GLU A C 1
ATOM 730 O O . GLU A 1 92 ? -4.721 6.413 -14.701 1.00 93.06 92 GLU A O 1
ATOM 735 N N . PHE A 1 93 ? -2.739 5.9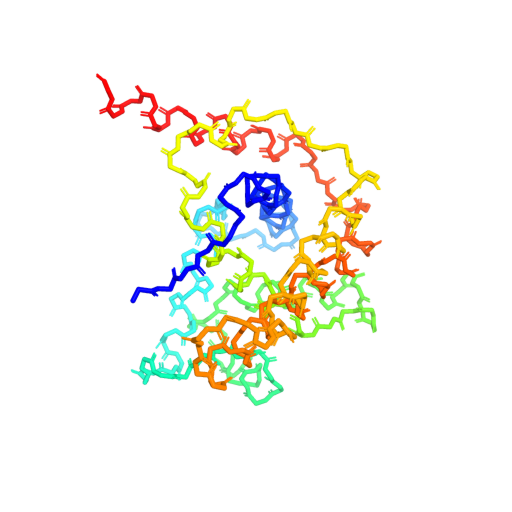70 -13.774 1.00 91.75 93 PHE A N 1
ATOM 736 C CA . PHE A 1 93 ? -2.636 7.273 -13.117 1.00 91.75 93 PHE A CA 1
ATOM 737 C C . PHE A 1 93 ? -1.757 8.269 -13.876 1.00 91.75 93 PHE A C 1
ATOM 739 O O . PHE A 1 93 ? -1.809 9.465 -13.577 1.00 91.75 93 PHE A O 1
ATOM 746 N N . GLY A 1 94 ? -0.960 7.826 -14.853 1.00 90.56 94 GLY A N 1
ATOM 747 C CA . GLY A 1 94 ? -0.108 8.694 -15.666 1.00 90.56 94 GLY A CA 1
ATOM 748 C C . GLY A 1 94 ? 0.740 9.638 -14.812 1.00 90.56 94 GLY A C 1
ATOM 749 O O . GLY A 1 94 ? 1.485 9.213 -13.933 1.00 90.56 94 GLY A O 1
ATOM 750 N N . SER A 1 95 ? 0.586 10.945 -15.030 1.00 90.12 95 SER A N 1
ATOM 751 C CA . SER A 1 95 ? 1.301 11.988 -14.282 1.00 90.12 95 SER A CA 1
ATOM 752 C C . SER A 1 95 ? 0.893 12.118 -12.808 1.00 90.12 95 SER A C 1
ATOM 754 O O . SER A 1 95 ? 1.605 12.766 -12.041 1.00 90.12 95 SER A O 1
ATOM 756 N N . ARG A 1 96 ? -0.234 11.525 -12.389 1.00 90.75 96 ARG A N 1
ATOM 757 C CA . ARG A 1 96 ? -0.663 11.496 -10.981 1.00 90.75 96 ARG A CA 1
ATOM 758 C C . ARG A 1 96 ? 0.063 10.420 -10.179 1.00 90.75 96 ARG A C 1
ATOM 760 O O . ARG A 1 96 ? 0.097 10.530 -8.955 1.00 90.75 96 ARG A O 1
ATOM 767 N N . PHE A 1 97 ? 0.631 9.407 -10.838 1.00 91.31 97 PHE A N 1
ATOM 768 C CA . PHE A 1 97 ? 1.400 8.365 -10.168 1.00 91.31 97 PHE A CA 1
ATOM 769 C C . PHE A 1 97 ? 2.668 8.950 -9.540 1.00 91.31 97 PHE A C 1
ATOM 771 O O . PHE A 1 97 ? 3.440 9.655 -10.194 1.00 91.31 97 PHE A O 1
ATOM 778 N N . ARG A 1 98 ? 2.913 8.611 -8.272 1.00 91.25 98 ARG A N 1
ATOM 779 C CA . ARG A 1 98 ? 4.149 8.948 -7.566 1.00 91.25 98 ARG A CA 1
ATOM 780 C C . ARG A 1 98 ? 4.846 7.682 -7.093 1.00 91.25 98 ARG A C 1
ATOM 782 O O . ARG A 1 98 ? 4.244 6.847 -6.425 1.00 91.25 98 ARG A O 1
ATOM 789 N N . LEU A 1 99 ? 6.144 7.570 -7.370 1.00 89.25 99 LEU A N 1
ATOM 790 C CA . LEU A 1 99 ? 6.960 6.427 -6.935 1.00 89.25 99 LEU A CA 1
ATOM 791 C C . LEU A 1 99 ? 6.986 6.260 -5.405 1.00 89.25 99 LEU A C 1
ATOM 793 O O . LEU A 1 99 ? 7.058 5.138 -4.904 1.00 89.25 99 LEU A O 1
ATOM 797 N N . SER A 1 100 ? 6.856 7.368 -4.669 1.00 88.50 100 SER A N 1
ATOM 798 C CA . SER A 1 100 ? 6.729 7.404 -3.207 1.00 88.50 100 SER A CA 1
ATOM 799 C C . SER A 1 100 ? 5.580 6.544 -2.677 1.00 88.50 100 SER A C 1
ATOM 801 O O . SER A 1 100 ? 5.688 6.023 -1.568 1.00 88.50 100 SER A O 1
ATOM 803 N N . TRP A 1 101 ? 4.518 6.322 -3.459 1.00 90.62 101 TRP A N 1
ATOM 804 C CA . TRP A 1 101 ? 3.393 5.467 -3.069 1.00 90.62 101 TRP A CA 1
ATOM 805 C C . TRP A 1 101 ? 3.829 4.032 -2.779 1.00 90.62 101 TRP A C 1
ATOM 807 O O . TRP A 1 101 ? 3.363 3.423 -1.818 1.00 90.62 101 TRP A O 1
ATOM 817 N N . LEU A 1 102 ? 4.781 3.503 -3.553 1.00 89.31 102 LEU A N 1
ATOM 818 C CA . LEU A 1 102 ? 5.305 2.151 -3.356 1.00 89.31 102 LEU A CA 1
ATOM 819 C C . LEU A 1 102 ? 6.132 2.038 -2.072 1.00 89.31 102 LEU A C 1
ATOM 821 O O . LEU A 1 102 ? 6.029 1.046 -1.345 1.00 89.31 102 LEU A O 1
ATOM 825 N N . ALA A 1 103 ? 6.913 3.075 -1.755 1.00 87.44 103 ALA A N 1
ATOM 826 C CA . ALA A 1 103 ? 7.632 3.151 -0.489 1.00 87.44 103 ALA A CA 1
ATOM 827 C C . ALA A 1 103 ? 6.650 3.218 0.691 1.00 87.44 103 ALA A C 1
ATOM 829 O O . ALA A 1 103 ? 6.801 2.475 1.659 1.00 87.44 103 ALA A O 1
ATOM 830 N N . SER A 1 104 ? 5.598 4.031 0.581 1.00 90.38 104 SER A N 1
ATOM 831 C CA . SER A 1 104 ? 4.571 4.163 1.617 1.00 90.38 104 SER A CA 1
ATOM 832 C C . SER A 1 104 ? 3.762 2.885 1.825 1.00 90.38 104 SER A C 1
ATOM 834 O O . SER A 1 104 ? 3.545 2.502 2.970 1.00 90.38 104 SER A O 1
ATOM 836 N N . LEU A 1 105 ? 3.405 2.156 0.762 1.00 89.62 105 LEU A N 1
ATOM 837 C CA . LEU A 1 105 ? 2.775 0.833 0.873 1.00 89.62 105 LEU A CA 1
ATOM 838 C C . LEU A 1 105 ? 3.633 -0.144 1.688 1.00 89.62 105 LEU A C 1
ATOM 840 O O . LEU A 1 105 ? 3.113 -0.875 2.534 1.00 89.62 105 LEU A O 1
ATOM 844 N N . ARG A 1 106 ? 4.954 -0.152 1.474 1.00 86.88 106 ARG A N 1
ATOM 845 C CA . ARG A 1 106 ? 5.874 -0.986 2.259 1.00 86.88 106 ARG A CA 1
ATOM 846 C C . ARG A 1 106 ? 5.903 -0.568 3.729 1.00 86.88 106 ARG A C 1
ATOM 848 O O . ARG A 1 106 ? 5.816 -1.432 4.600 1.00 86.88 106 ARG A O 1
ATOM 855 N N . GLU A 1 107 ? 6.059 0.723 4.006 1.00 86.25 107 GLU A N 1
ATOM 856 C CA . GLU A 1 107 ? 6.166 1.220 5.383 1.00 86.25 107 GLU A CA 1
ATOM 857 C C . GLU A 1 107 ? 4.862 1.027 6.165 1.00 86.25 107 GLU A C 1
ATOM 859 O O . GLU A 1 107 ? 4.894 0.534 7.293 1.00 86.25 107 GLU A O 1
ATOM 864 N N . VAL A 1 108 ? 3.708 1.305 5.548 1.00 89.19 108 VAL A N 1
ATOM 865 C CA . VAL A 1 108 ? 2.388 1.052 6.147 1.00 89.19 108 VAL A CA 1
ATOM 866 C C . VAL A 1 108 ? 2.196 -0.436 6.419 1.00 89.19 108 VAL A C 1
ATOM 868 O O . VAL A 1 108 ? 1.780 -0.810 7.512 1.00 89.19 108 VAL A O 1
ATOM 871 N N . ARG A 1 109 ? 2.600 -1.321 5.500 1.00 86.25 109 ARG A N 1
ATOM 872 C CA . ARG A 1 109 ? 2.584 -2.764 5.768 1.00 86.25 109 ARG A CA 1
ATOM 873 C C . ARG A 1 109 ? 3.415 -3.139 6.992 1.00 86.25 109 ARG A C 1
ATOM 875 O O . ARG A 1 109 ? 2.998 -3.992 7.775 1.00 86.25 109 ARG A O 1
ATOM 882 N N . TYR A 1 110 ? 4.618 -2.579 7.118 1.00 82.94 110 TYR A N 1
ATOM 883 C CA . TYR A 1 110 ? 5.495 -2.873 8.249 1.00 82.94 110 TYR A CA 1
ATOM 884 C C . TYR A 1 110 ? 4.864 -2.407 9.565 1.00 82.94 110 TYR A C 1
ATOM 886 O O . TYR A 1 110 ? 4.914 -3.139 10.555 1.00 82.94 110 TYR A O 1
ATOM 894 N N . LEU A 1 111 ? 4.218 -1.239 9.548 1.00 83.25 111 LEU A N 1
ATOM 895 C CA . LEU A 1 111 ? 3.459 -0.702 10.673 1.00 83.25 111 LEU A CA 1
ATOM 896 C C . LEU A 1 111 ? 2.288 -1.622 11.062 1.00 83.25 111 LEU A C 1
ATOM 898 O O . LEU A 1 111 ? 2.138 -1.950 12.235 1.00 83.25 111 LEU A O 1
ATOM 902 N N . CYS A 1 112 ? 1.532 -2.120 10.083 1.00 82.19 112 CYS A N 1
ATOM 903 C CA . CYS A 1 112 ? 0.372 -2.994 10.285 1.00 82.19 112 CYS A CA 1
ATOM 904 C C . CYS A 1 112 ? 0.721 -4.474 10.523 1.00 82.19 112 CYS A C 1
ATOM 906 O O . CYS A 1 112 ? -0.176 -5.293 10.702 1.00 82.19 112 CYS A O 1
ATOM 908 N N . ARG A 1 113 ? 2.005 -4.869 10.529 1.00 74.25 113 ARG A N 1
ATOM 909 C CA . ARG A 1 113 ? 2.413 -6.288 10.604 1.00 74.25 113 ARG A CA 1
ATOM 910 C C . ARG A 1 113 ? 1.841 -7.017 11.824 1.00 74.25 113 ARG A C 1
ATOM 912 O O . ARG A 1 113 ? 1.597 -8.219 11.742 1.00 74.25 113 ARG A O 1
ATOM 919 N N . ARG A 1 114 ? 1.687 -6.316 12.951 1.00 65.06 114 ARG A N 1
ATOM 920 C CA . ARG A 1 114 ? 1.131 -6.881 14.191 1.00 65.06 114 ARG A CA 1
ATOM 921 C C . ARG A 1 114 ? -0.387 -7.031 14.129 1.00 65.06 114 ARG A C 1
ATOM 923 O O . ARG A 1 114 ? -0.904 -7.987 14.690 1.00 65.06 114 ARG A O 1
ATOM 930 N N . SER A 1 115 ? -1.053 -6.168 13.372 1.00 62.84 115 SER A N 1
ATOM 931 C CA . SER A 1 115 ? -2.511 -6.097 13.283 1.00 62.84 115 SER A CA 1
ATOM 932 C C . SER A 1 115 ? -3.136 -7.143 12.362 1.00 62.84 115 SER A C 1
ATOM 934 O O . SER A 1 115 ? -4.346 -7.213 12.192 1.00 62.84 115 SER A O 1
ATOM 936 N N . PHE A 1 116 ? -2.324 -7.999 11.746 1.00 65.69 116 PHE A N 1
ATOM 937 C CA . PHE A 1 116 ? -2.824 -9.145 10.987 1.00 65.69 116 PHE A CA 1
ATOM 938 C C . PHE A 1 116 ? -2.995 -10.405 11.853 1.00 65.69 116 PHE A C 1
ATOM 940 O O . PHE A 1 116 ? -3.240 -11.472 11.295 1.00 65.69 116 PHE A O 1
ATOM 947 N N . ALA A 1 117 ? -2.806 -10.308 13.177 1.00 59.88 117 ALA A N 1
ATOM 948 C CA . ALA A 1 117 ? -2.643 -11.474 14.041 1.00 59.88 117 ALA A CA 1
ATOM 949 C C . ALA A 1 117 ? -3.927 -12.026 14.681 1.00 59.88 117 ALA A C 1
ATOM 951 O O . ALA A 1 117 ? -3.950 -13.234 14.869 1.00 59.88 117 ALA A O 1
ATOM 952 N N . ASP A 1 118 ? -4.970 -11.240 14.991 1.00 66.19 118 ASP A N 1
ATOM 953 C CA . ASP A 1 118 ? -6.265 -11.820 15.418 1.00 66.19 118 ASP A CA 1
ATOM 954 C C . ASP A 1 118 ? -7.401 -10.777 15.532 1.00 66.19 118 ASP A C 1
ATOM 956 O O . ASP A 1 118 ? -8.223 -10.644 14.625 1.00 66.19 118 ASP A O 1
ATOM 960 N N . GLU A 1 119 ? -7.426 -9.987 16.611 1.00 68.25 119 GLU A N 1
ATOM 961 C CA . GLU A 1 119 ? -8.575 -9.146 17.008 1.00 68.25 119 GLU A CA 1
ATOM 962 C C . GLU A 1 119 ? -8.842 -7.993 16.031 1.00 68.25 119 GLU A C 1
ATOM 964 O O . GLU A 1 119 ? -9.986 -7.657 15.719 1.00 68.25 119 GLU A O 1
ATOM 969 N N . ASP A 1 120 ? -7.771 -7.451 15.466 1.00 73.62 120 ASP A N 1
ATOM 970 C CA . ASP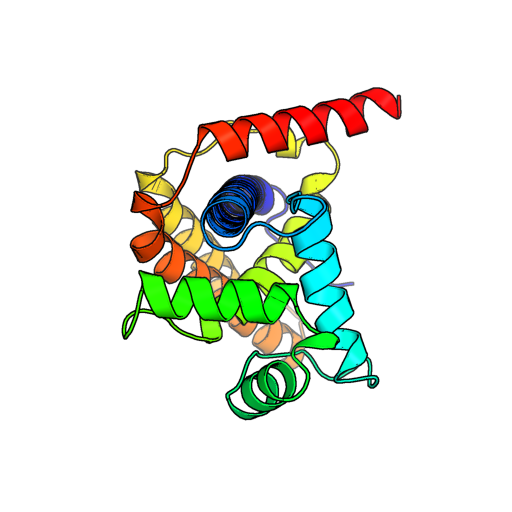 A 1 120 ? -7.795 -6.318 14.546 1.00 73.62 120 ASP A CA 1
ATOM 971 C C . ASP A 1 120 ? -8.515 -6.624 13.228 1.00 73.62 120 ASP A C 1
ATOM 973 O O . ASP A 1 120 ? -9.077 -5.729 12.595 1.00 73.62 120 ASP A O 1
ATOM 977 N N . LEU A 1 121 ? -8.578 -7.902 12.833 1.00 80.50 121 LEU A N 1
ATOM 978 C CA . LEU A 1 121 ? -9.343 -8.321 11.661 1.00 80.50 121 LEU A CA 1
ATOM 979 C C . LEU A 1 121 ? -10.851 -8.257 11.899 1.00 80.50 121 LEU A C 1
ATOM 981 O O . LEU A 1 121 ? -11.591 -8.316 10.919 1.00 80.50 121 LEU A O 1
ATOM 985 N N . TYR A 1 122 ? -11.321 -8.177 13.147 1.00 81.88 122 TYR A N 1
ATOM 986 C CA . TYR A 1 122 ? -12.742 -8.137 13.516 1.00 81.88 122 TYR A CA 1
ATOM 987 C C . TYR A 1 122 ? -13.250 -6.726 13.838 1.00 81.88 122 TYR A C 1
ATOM 989 O O . TYR A 1 122 ? -14.450 -6.556 14.062 1.00 81.88 122 TYR A O 1
ATOM 997 N N . VAL A 1 123 ? -12.376 -5.716 13.806 1.00 83.19 123 VAL A N 1
ATOM 998 C CA . VAL A 1 123 ? -12.758 -4.308 13.963 1.00 83.19 123 VAL A CA 1
ATOM 999 C C . VAL A 1 123 ? -13.709 -3.886 12.836 1.00 83.19 123 VAL A C 1
ATOM 1001 O O . VAL A 1 123 ? -13.624 -4.368 11.700 1.00 83.19 123 VAL A O 1
ATOM 1004 N N . VAL A 1 124 ? -14.644 -2.987 13.163 1.00 85.38 124 VAL A N 1
ATOM 1005 C CA . VAL A 1 124 ? -15.569 -2.400 12.186 1.00 85.38 124 VAL A CA 1
ATOM 1006 C C . VAL A 1 124 ? -14.758 -1.696 11.104 1.00 85.38 124 VAL A C 1
ATOM 1008 O O . VAL A 1 124 ? -13.923 -0.839 11.392 1.00 85.38 124 VAL A O 1
ATOM 1011 N N . ARG A 1 125 ? -14.993 -2.078 9.848 1.00 87.88 125 ARG A N 1
ATOM 1012 C CA . ARG A 1 125 ? -14.275 -1.488 8.720 1.00 87.88 125 ARG A CA 1
ATOM 1013 C C . ARG A 1 125 ? -14.688 -0.030 8.545 1.00 87.88 125 ARG A C 1
ATOM 1015 O O . ARG A 1 125 ? -15.887 0.237 8.531 1.00 87.88 125 ARG A O 1
ATOM 1022 N N . PRO A 1 126 ? -13.726 0.886 8.358 1.00 90.00 126 PRO A N 1
ATOM 1023 C CA . PRO A 1 126 ? -14.049 2.273 8.079 1.00 90.00 126 PRO A CA 1
ATOM 1024 C C . PRO A 1 126 ? -14.648 2.418 6.677 1.00 90.00 126 PRO A C 1
ATOM 1026 O O . PRO A 1 126 ? -14.278 1.680 5.747 1.00 90.00 126 PRO A O 1
ATOM 1029 N N . GLU A 1 127 ? -15.542 3.393 6.542 1.00 90.62 127 GLU A N 1
ATOM 1030 C CA . GLU A 1 127 ? -16.081 3.844 5.261 1.00 90.62 127 GLU A CA 1
ATOM 1031 C C . GLU A 1 127 ? -14.979 4.505 4.429 1.00 90.62 127 GLU A C 1
ATOM 1033 O O . GLU A 1 127 ? -14.090 5.164 4.972 1.00 90.62 127 GLU A O 1
ATOM 1038 N N . GLU A 1 128 ? -15.026 4.352 3.104 1.00 90.31 128 GLU A N 1
ATOM 1039 C CA . GLU A 1 128 ? -13.979 4.864 2.201 1.00 90.31 128 GLU A CA 1
ATOM 1040 C C . GLU A 1 128 ? -13.768 6.375 2.318 1.00 90.31 128 GLU A C 1
ATOM 1042 O O . GLU A 1 128 ? -12.638 6.860 2.233 1.00 90.31 128 GLU A O 1
ATOM 1047 N N . ALA A 1 129 ? -14.851 7.114 2.572 1.00 90.75 129 ALA A N 1
ATOM 1048 C CA . ALA A 1 129 ? -14.818 8.559 2.764 1.00 90.75 129 ALA A CA 1
ATOM 1049 C C . ALA A 1 129 ? -13.924 8.985 3.944 1.00 90.75 129 ALA A C 1
ATOM 1051 O O . ALA A 1 129 ? -13.355 10.078 3.917 1.00 90.75 129 ALA A O 1
ATOM 1052 N N . ASP A 1 130 ? -13.749 8.116 4.942 1.00 91.69 130 ASP A N 1
ATOM 1053 C CA . ASP A 1 130 ? -12.993 8.416 6.159 1.00 91.69 130 ASP A CA 1
ATOM 1054 C C . ASP A 1 130 ? -11.514 8.030 6.053 1.00 91.69 130 ASP A C 1
ATOM 1056 O O . ASP A 1 130 ? -10.693 8.462 6.864 1.00 91.69 130 ASP A O 1
ATOM 1060 N N . TRP A 1 131 ? -11.131 7.228 5.057 1.00 93.25 131 TRP A N 1
ATOM 1061 C CA . TRP A 1 131 ? -9.803 6.612 4.998 1.00 93.25 131 TRP A CA 1
ATOM 1062 C C . TRP A 1 131 ? -8.657 7.620 4.990 1.00 93.25 131 TRP A C 1
ATOM 1064 O O . TRP A 1 131 ? -7.662 7.450 5.699 1.00 93.25 131 TRP A O 1
ATOM 1074 N N . ALA A 1 132 ? -8.794 8.683 4.196 1.00 91.94 132 ALA A N 1
ATOM 1075 C CA . ALA A 1 132 ? -7.788 9.733 4.130 1.00 91.94 132 ALA A CA 1
ATOM 1076 C C . ALA A 1 132 ? -7.671 10.477 5.472 1.00 91.94 132 ALA A C 1
ATOM 1078 O O . ALA A 1 132 ? -6.560 10.735 5.928 1.00 91.94 132 ALA A O 1
ATOM 1079 N N . GLY A 1 133 ? -8.800 10.737 6.143 1.00 91.81 133 GLY A N 1
ATOM 1080 C CA . GLY A 1 133 ? -8.826 11.360 7.469 1.00 91.81 133 GLY A CA 1
ATOM 1081 C C . GLY A 1 133 ? -8.201 10.480 8.554 1.00 91.81 133 GLY A C 1
ATOM 1082 O O . GLY A 1 133 ? -7.467 10.980 9.404 1.00 91.81 133 GLY A O 1
ATOM 1083 N N . ILE A 1 134 ? -8.409 9.161 8.486 1.00 92.50 134 ILE A N 1
ATOM 1084 C CA . ILE A 1 134 ? -7.740 8.187 9.364 1.00 92.50 134 ILE A CA 1
ATOM 1085 C C . ILE A 1 134 ? -6.222 8.247 9.158 1.00 92.50 134 ILE A C 1
ATOM 1087 O O . ILE A 1 134 ? -5.470 8.320 10.130 1.00 92.50 134 ILE A O 1
ATOM 1091 N N . CYS A 1 135 ? -5.756 8.275 7.906 1.00 93.56 135 CYS A N 1
ATOM 1092 C CA . CYS A 1 135 ? -4.328 8.408 7.607 1.00 93.56 135 CYS A CA 1
ATOM 1093 C C . CYS A 1 135 ? -3.757 9.731 8.135 1.00 93.56 135 CYS A C 1
ATOM 1095 O O . CYS A 1 135 ? -2.692 9.729 8.754 1.00 93.56 135 CYS A O 1
ATOM 1097 N N . ASP A 1 136 ? -4.468 10.846 7.950 1.00 93.88 136 ASP A N 1
ATOM 1098 C CA . ASP A 1 136 ? -4.048 12.157 8.452 1.00 93.88 136 ASP A CA 1
ATOM 1099 C C . ASP A 1 136 ? -3.925 12.159 9.986 1.00 93.88 136 ASP A C 1
ATOM 1101 O O . ASP A 1 136 ? -2.930 12.648 10.526 1.00 93.88 136 ASP A O 1
ATOM 1105 N N . ALA A 1 137 ? -4.890 11.561 10.694 1.00 91.94 137 ALA A N 1
ATOM 1106 C CA . ALA A 1 137 ? -4.879 11.455 12.151 1.00 91.94 137 ALA A CA 1
ATOM 1107 C C . ALA A 1 137 ? -3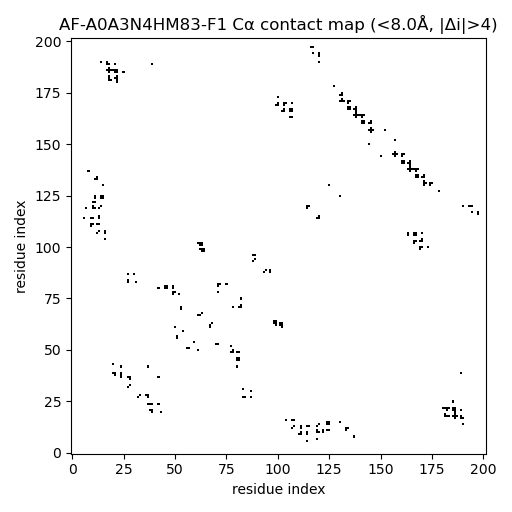.706 10.601 12.662 1.00 91.94 137 ALA A C 1
ATOM 1109 O O . ALA A 1 137 ? -2.977 11.022 13.566 1.00 91.94 137 ALA A O 1
ATOM 1110 N N . VAL A 1 138 ? -3.468 9.435 12.051 1.00 91.06 138 VAL A N 1
ATOM 1111 C CA . VAL A 1 138 ? -2.341 8.558 12.412 1.00 91.06 138 VAL A CA 1
ATOM 1112 C C . VAL A 1 138 ? -1.003 9.244 12.119 1.00 91.06 138 VAL A C 1
ATOM 1114 O O . VAL A 1 138 ? -0.092 9.209 12.951 1.00 91.06 138 VAL A O 1
ATOM 1117 N N . ALA A 1 139 ? -0.871 9.910 10.968 1.00 92.75 139 ALA A N 1
ATOM 1118 C CA . ALA A 1 139 ? 0.329 10.666 10.612 1.00 92.75 139 ALA A CA 1
ATOM 1119 C C . ALA A 1 139 ? 0.608 11.799 11.613 1.00 92.75 139 ALA A C 1
ATOM 1121 O O . ALA A 1 139 ? 1.736 11.929 12.097 1.00 92.75 139 ALA A O 1
ATOM 1122 N N . ALA A 1 140 ? -0.419 12.572 11.980 1.00 91.69 140 ALA A N 1
ATOM 1123 C CA . ALA A 1 140 ? -0.315 13.632 12.981 1.00 91.69 140 ALA A CA 1
ATOM 1124 C C . ALA A 1 140 ? 0.106 13.087 14.355 1.00 91.69 140 ALA A C 1
ATOM 1126 O O . ALA A 1 140 ? 0.923 13.703 15.043 1.00 91.69 140 ALA A O 1
ATOM 1127 N N . GLY A 1 141 ? -0.390 11.906 14.737 1.00 89.88 141 GLY A N 1
ATOM 1128 C CA . GLY A 1 141 ? 0.028 11.206 15.949 1.00 89.88 141 GLY A CA 1
ATOM 1129 C C . GLY A 1 141 ? 1.532 10.920 15.985 1.00 89.88 141 GLY A C 1
ATOM 1130 O O . GLY A 1 141 ? 2.215 11.255 16.959 1.00 89.88 141 GLY A O 1
ATOM 1131 N N . TRP A 1 142 ? 2.081 10.371 14.897 1.00 90.31 142 TRP A N 1
ATOM 1132 C CA . TRP A 1 142 ? 3.522 10.124 14.759 1.00 90.31 142 TRP A CA 1
ATOM 1133 C C . TRP A 1 142 ? 4.362 11.403 14.834 1.00 90.31 142 TRP A C 1
ATOM 1135 O O . TRP A 1 142 ? 5.413 11.420 15.485 1.00 90.31 142 TRP A O 1
ATOM 1145 N N . GLU A 1 143 ? 3.900 12.487 14.217 1.00 90.19 143 GLU A N 1
ATOM 1146 C CA . GLU A 1 143 ? 4.587 13.782 14.254 1.00 90.19 143 GLU A CA 1
ATOM 1147 C C . GLU A 1 143 ? 4.580 14.408 15.650 1.00 90.19 143 GLU A C 1
ATOM 1149 O O . GLU A 1 143 ? 5.615 14.900 16.111 1.00 90.19 143 GLU A O 1
ATOM 1154 N N . LEU A 1 144 ? 3.457 14.317 16.366 1.00 91.12 144 LEU A N 1
ATOM 1155 C CA . LEU A 1 144 ? 3.341 14.760 17.756 1.00 91.12 144 LEU A CA 1
ATOM 1156 C C . LEU A 1 144 ? 4.358 14.057 18.657 1.00 91.12 144 LEU A C 1
ATOM 1158 O O . LEU A 1 144 ? 5.010 14.695 19.486 1.00 91.12 144 LEU A O 1
ATOM 1162 N N . LEU A 1 145 ? 4.544 12.751 18.481 1.00 88.44 145 LEU A N 1
ATOM 1163 C CA . LEU A 1 145 ? 5.529 11.981 19.243 1.00 88.44 145 LEU A CA 1
ATOM 1164 C C . LEU A 1 145 ? 6.958 12.374 18.888 1.00 88.44 145 LEU A C 1
ATOM 1166 O O . LEU A 1 145 ? 7.786 12.548 19.784 1.00 88.44 145 LEU A O 1
ATOM 1170 N N . ALA A 1 146 ? 7.243 12.572 17.600 1.00 88.75 146 ALA A N 1
ATOM 1171 C CA . ALA A 1 146 ? 8.542 13.053 17.144 1.00 88.75 146 ALA A CA 1
ATOM 1172 C C . ALA A 1 146 ? 8.898 14.429 17.721 1.00 88.75 146 ALA A C 1
ATOM 1174 O O . ALA A 1 146 ? 10.064 14.670 18.052 1.00 88.75 146 ALA A O 1
ATOM 1175 N N . ALA A 1 147 ? 7.908 15.307 17.885 1.00 89.06 147 ALA A N 1
ATOM 1176 C CA . ALA A 1 147 ? 8.068 16.641 18.455 1.00 89.06 147 ALA A CA 1
ATOM 1177 C C . ALA A 1 147 ? 8.114 16.658 19.993 1.00 89.06 147 ALA A C 1
ATOM 1179 O O . ALA A 1 147 ? 8.616 17.608 20.586 1.00 89.06 147 ALA A O 1
ATOM 1180 N N . ARG A 1 148 ? 7.620 15.617 20.676 1.00 88.25 148 ARG A N 1
ATOM 1181 C CA . ARG A 1 148 ? 7.483 15.621 22.139 1.00 88.25 148 ARG A CA 1
ATOM 1182 C C . ARG A 1 148 ? 8.836 15.511 22.840 1.00 88.25 148 ARG A C 1
ATOM 1184 O O . ARG A 1 148 ? 9.380 14.420 23.005 1.00 88.25 148 ARG A O 1
ATOM 1191 N N . GLU A 1 149 ? 9.387 16.633 23.285 1.00 82.44 149 GLU A N 1
ATOM 1192 C CA . GLU A 1 149 ? 10.708 16.704 23.939 1.00 82.44 149 GLU A CA 1
ATOM 1193 C C . GLU A 1 149 ? 10.790 15.882 25.232 1.00 82.44 149 GLU A C 1
ATOM 1195 O O . GLU A 1 149 ? 11.812 15.270 25.515 1.00 82.44 149 GLU A O 1
ATOM 1200 N N . LYS A 1 150 ? 9.673 15.771 25.964 1.00 85.12 150 LYS A N 1
ATOM 1201 C CA . LYS A 1 150 ? 9.582 15.020 27.230 1.00 85.12 150 LYS A CA 1
ATOM 1202 C C . LYS A 1 150 ? 9.790 13.505 27.090 1.00 85.12 150 LYS A C 1
ATOM 1204 O O . LYS A 1 150 ? 9.918 12.821 28.100 1.00 85.12 150 LYS A O 1
ATOM 1209 N N . LEU A 1 151 ? 9.772 12.963 25.871 1.00 79.50 151 LEU A N 1
ATOM 1210 C CA . LEU A 1 151 ? 10.117 11.564 25.629 1.00 79.50 151 LEU A CA 1
ATOM 1211 C C . LEU A 1 151 ? 11.646 11.440 25.593 1.00 79.50 151 LEU A C 1
ATOM 1213 O O . LEU A 1 151 ? 12.286 11.981 24.692 1.00 79.50 151 LEU A O 1
ATOM 1217 N N . CYS A 1 152 ? 12.233 10.719 26.551 1.00 82.12 152 CYS A N 1
ATOM 1218 C CA . CYS A 1 152 ? 13.672 10.428 26.608 1.00 82.12 152 CYS A CA 1
ATOM 1219 C C . CYS A 1 152 ? 14.091 9.429 25.510 1.00 82.12 152 CYS A C 1
ATOM 1221 O O . CYS A 1 152 ? 14.478 8.297 25.792 1.00 82.12 152 CYS A O 1
ATOM 1223 N N . VAL A 1 153 ? 13.973 9.832 24.245 1.00 87.12 153 VAL A N 1
ATOM 1224 C CA . VAL A 1 153 ? 14.322 9.041 23.059 1.00 87.12 153 VAL A CA 1
ATOM 1225 C C . VAL A 1 153 ? 15.372 9.763 22.219 1.00 87.12 153 VAL A C 1
ATOM 1227 O O . VAL A 1 153 ? 15.449 10.992 22.218 1.00 87.12 153 VAL A O 1
ATOM 1230 N N . SER A 1 154 ? 16.181 8.994 21.490 1.00 90.25 154 SER A N 1
ATOM 1231 C CA . SER A 1 154 ? 17.234 9.535 20.628 1.00 90.25 154 SER A CA 1
ATOM 1232 C C . SER A 1 154 ? 16.670 10.339 19.452 1.00 90.25 154 SER A C 1
ATOM 1234 O O . SER A 1 154 ? 15.544 10.109 19.004 1.00 90.25 154 SER A O 1
ATOM 1236 N N . GLN A 1 155 ? 17.483 11.240 18.891 1.00 90.44 155 GLN A N 1
ATOM 1237 C CA . GLN A 1 155 ? 17.122 11.973 17.673 1.00 90.44 155 GLN A CA 1
ATOM 1238 C C . GLN A 1 155 ? 16.806 11.020 16.510 1.00 90.44 155 GLN A C 1
ATOM 1240 O O . GLN A 1 155 ? 15.791 11.190 15.847 1.00 90.44 155 GLN A O 1
ATOM 1245 N N . ALA A 1 156 ? 17.591 9.950 16.348 1.00 88.88 156 ALA A N 1
ATOM 1246 C CA . ALA A 1 156 ? 17.341 8.929 15.332 1.00 88.88 156 ALA A CA 1
ATOM 1247 C C . ALA A 1 156 ? 15.947 8.280 15.466 1.00 88.88 156 ALA A C 1
ATOM 1249 O O . ALA A 1 156 ? 15.291 7.991 14.467 1.00 88.88 156 ALA A O 1
ATOM 1250 N N . GLN A 1 157 ? 15.457 8.075 16.695 1.00 87.12 157 GLN A N 1
ATOM 1251 C CA . GLN A 1 157 ? 14.107 7.556 16.922 1.00 87.12 157 GLN A CA 1
ATOM 1252 C C . GLN A 1 157 ? 13.026 8.584 16.552 1.00 87.12 157 GLN A C 1
ATOM 1254 O O . GLN A 1 157 ? 11.994 8.204 15.998 1.00 87.12 157 GLN A O 1
ATOM 1259 N N . ARG A 1 158 ? 13.265 9.876 16.813 1.00 89.25 158 ARG A N 1
ATOM 1260 C CA . ARG A 1 158 ? 12.365 10.965 16.396 1.00 89.25 158 ARG A CA 1
ATOM 1261 C C . ARG A 1 158 ? 12.302 11.077 14.878 1.00 89.25 158 ARG A C 1
ATOM 1263 O O . ARG A 1 158 ? 11.210 11.169 14.330 1.00 89.25 158 ARG A O 1
ATOM 1270 N N . ASP A 1 159 ? 13.444 11.008 14.201 1.00 90.25 159 ASP A N 1
ATOM 1271 C CA . ASP A 1 159 ? 13.517 11.040 12.737 1.00 90.25 159 ASP A CA 1
ATOM 1272 C C . ASP A 1 159 ? 12.786 9.844 12.122 1.00 90.25 159 ASP A C 1
ATOM 1274 O O . ASP A 1 159 ? 12.020 10.008 11.172 1.00 90.25 159 ASP A O 1
ATOM 1278 N N . LYS A 1 160 ? 12.917 8.658 12.732 1.00 88.25 160 LYS A N 1
ATOM 1279 C CA . LYS A 1 160 ? 12.128 7.481 12.354 1.00 88.25 160 LYS A CA 1
ATOM 1280 C C . LYS A 1 160 ? 10.625 7.728 12.495 1.00 88.25 160 LYS A C 1
ATOM 1282 O O . LYS A 1 160 ? 9.877 7.387 11.587 1.00 88.25 160 LYS A O 1
ATOM 1287 N N . TRP A 1 161 ? 10.167 8.319 13.598 1.00 89.81 161 TRP A N 1
ATOM 1288 C CA . TRP A 1 161 ? 8.747 8.643 13.777 1.00 89.81 161 TRP A CA 1
ATOM 1289 C C . TRP A 1 161 ? 8.246 9.667 12.751 1.00 89.81 161 TRP A C 1
ATOM 1291 O O . TRP A 1 161 ? 7.182 9.454 12.176 1.00 89.81 161 TRP A O 1
ATOM 1301 N N . ARG A 1 162 ? 9.025 10.715 12.438 1.00 92.25 162 ARG A N 1
ATOM 1302 C CA . ARG A 1 162 ? 8.682 11.663 11.356 1.00 92.25 162 ARG A CA 1
ATOM 1303 C C . ARG A 1 162 ? 8.568 10.961 10.007 1.00 92.25 162 ARG A C 1
ATOM 1305 O O . ARG A 1 162 ? 7.623 11.211 9.269 1.00 92.25 162 ARG A O 1
ATOM 1312 N N . SER A 1 163 ? 9.510 10.070 9.703 1.00 91.00 163 SER A N 1
ATOM 1313 C CA . SER A 1 163 ? 9.498 9.290 8.465 1.00 91.00 163 SER A CA 1
ATOM 1314 C C . SER A 1 163 ? 8.249 8.410 8.365 1.00 91.00 163 SER A C 1
ATOM 1316 O O . SER A 1 163 ? 7.576 8.445 7.337 1.00 91.00 163 SER A O 1
ATOM 1318 N N . VAL A 1 164 ? 7.876 7.699 9.437 1.00 89.69 164 VAL A N 1
ATOM 1319 C CA . VAL A 1 164 ? 6.636 6.902 9.473 1.00 89.69 164 VAL A CA 1
ATOM 1320 C C . VAL A 1 164 ? 5.409 7.786 9.242 1.00 89.69 164 VAL A C 1
ATOM 1322 O O . VAL A 1 164 ? 4.593 7.464 8.382 1.00 89.69 164 VAL A O 1
ATOM 1325 N N . GLY A 1 165 ? 5.300 8.922 9.939 1.00 92.31 165 GLY A N 1
ATOM 1326 C CA . GLY A 1 165 ? 4.201 9.873 9.735 1.00 92.31 165 GLY A CA 1
ATOM 1327 C C . GLY A 1 165 ? 4.114 10.374 8.288 1.00 92.31 165 GLY A C 1
ATOM 1328 O O . GLY A 1 165 ? 3.032 10.386 7.703 1.00 92.31 165 GLY A O 1
ATOM 1329 N N . GLY A 1 166 ? 5.257 10.691 7.672 1.00 94.19 166 GLY A N 1
ATOM 1330 C CA . GLY A 1 166 ? 5.336 11.073 6.261 1.00 94.19 166 GLY A CA 1
ATOM 1331 C C . GLY A 1 166 ? 4.817 9.990 5.310 1.00 94.19 166 GLY A C 1
ATOM 1332 O O . GLY A 1 166 ? 4.049 10.295 4.400 1.00 94.19 166 GLY A O 1
ATOM 1333 N N . HIS A 1 167 ? 5.166 8.722 5.546 1.00 93.25 167 HIS A N 1
ATOM 1334 C CA . HIS A 1 167 ? 4.675 7.607 4.732 1.00 93.25 167 HIS A CA 1
ATOM 1335 C C . HIS A 1 167 ? 3.178 7.346 4.905 1.00 93.25 167 HIS A C 1
ATOM 1337 O O . HIS A 1 167 ? 2.498 7.082 3.916 1.00 93.25 167 HIS A O 1
ATOM 1343 N N . VAL A 1 168 ? 2.644 7.457 6.124 1.00 93.88 168 VAL A N 1
ATOM 1344 C CA . VAL A 1 168 ? 1.197 7.321 6.362 1.00 93.88 168 VAL A CA 1
ATOM 1345 C C . VAL A 1 168 ? 0.425 8.449 5.670 1.00 93.88 168 VAL A C 1
ATOM 1347 O O . VAL A 1 168 ? -0.594 8.187 5.034 1.00 93.88 168 VAL A O 1
ATOM 1350 N N . ARG A 1 169 ? 0.930 9.688 5.708 1.00 95.38 169 ARG A N 1
ATOM 1351 C CA . ARG A 1 169 ? 0.325 10.814 4.978 1.00 95.38 169 ARG A CA 1
ATOM 1352 C C . ARG A 1 169 ? 0.330 10.584 3.469 1.00 95.38 169 ARG A C 1
ATOM 1354 O O . ARG A 1 169 ? -0.694 10.755 2.819 1.00 95.38 169 ARG A O 1
ATOM 1361 N N . GLU A 1 170 ? 1.465 10.169 2.912 1.00 94.69 170 GLU A N 1
ATOM 1362 C CA . GLU A 1 170 ? 1.582 9.881 1.479 1.00 94.69 170 GLU A CA 1
ATOM 1363 C C . GLU A 1 170 ? 0.688 8.699 1.061 1.00 94.69 170 GLU A C 1
ATOM 1365 O O . GLU A 1 170 ? 0.132 8.705 -0.035 1.00 94.69 170 GLU A O 1
ATOM 1370 N N . PHE A 1 171 ? 0.498 7.705 1.937 1.00 95.00 171 PHE A N 1
ATOM 1371 C CA . PHE A 1 171 ? -0.503 6.657 1.737 1.00 95.00 171 PHE A CA 1
ATOM 1372 C C . PHE A 1 171 ? -1.918 7.252 1.700 1.00 95.00 171 PHE A C 1
ATOM 1374 O O . PHE A 1 171 ? -2.658 6.957 0.771 1.00 95.00 171 PHE A O 1
ATOM 1381 N N . GLY A 1 172 ? -2.270 8.165 2.608 1.00 95.25 172 GLY A N 1
ATOM 1382 C CA . GLY A 1 172 ? -3.533 8.913 2.553 1.00 95.25 172 GLY A CA 1
ATOM 1383 C C . GLY A 1 172 ? -3.735 9.683 1.239 1.00 95.25 172 GLY A C 1
ATOM 1384 O O . GLY A 1 172 ? -4.804 9.601 0.637 1.00 95.25 172 GLY A O 1
ATOM 1385 N N . GLU A 1 173 ? -2.700 10.365 0.734 1.00 94.19 173 GLU A N 1
ATOM 1386 C CA . GLU A 1 173 ? -2.737 11.026 -0.583 1.00 94.19 173 GLU A CA 1
ATOM 1387 C C . GLU A 1 173 ? -2.982 10.033 -1.721 1.00 94.19 173 GLU A C 1
ATOM 1389 O O . GLU A 1 173 ? -3.785 10.294 -2.618 1.00 94.19 173 GLU A O 1
ATOM 1394 N N . MET A 1 174 ? -2.327 8.873 -1.674 1.00 94.31 174 MET A N 1
ATOM 1395 C CA . MET A 1 174 ? -2.569 7.791 -2.623 1.00 94.31 174 MET A CA 1
ATOM 1396 C C . MET A 1 174 ? -4.033 7.332 -2.571 1.00 94.31 174 MET A C 1
ATOM 1398 O O . MET A 1 174 ? -4.652 7.194 -3.624 1.00 94.31 174 MET A O 1
ATOM 1402 N N . LEU A 1 175 ? -4.622 7.154 -1.382 1.00 93.25 175 LEU A N 1
ATOM 1403 C CA . LEU A 1 175 ? -6.025 6.741 -1.227 1.00 93.25 175 LEU A CA 1
ATOM 1404 C C . LEU A 1 175 ? -6.999 7.737 -1.862 1.00 93.25 175 LEU A C 1
ATOM 1406 O O . LEU A 1 175 ? -7.941 7.314 -2.526 1.00 93.25 175 LEU A O 1
ATOM 1410 N N . ARG A 1 176 ? -6.746 9.048 -1.747 1.00 92.31 176 ARG A N 1
ATOM 1411 C CA . ARG A 1 176 ? -7.568 10.085 -2.405 1.00 92.31 176 ARG A CA 1
ATOM 1412 C C . ARG A 1 176 ? -7.603 9.927 -3.927 1.00 92.31 176 ARG A C 1
ATOM 1414 O O . ARG A 1 176 ? -8.569 10.328 -4.570 1.00 92.31 176 ARG A O 1
ATOM 1421 N N . VAL A 1 177 ? -6.547 9.368 -4.514 1.00 91.56 177 VAL A N 1
ATOM 1422 C CA . VAL A 1 177 ? -6.463 9.101 -5.955 1.00 91.56 177 VAL A CA 1
ATOM 1423 C C . VAL A 1 177 ? -7.007 7.719 -6.309 1.00 91.56 177 VAL A C 1
ATOM 1425 O O . VAL A 1 177 ? -7.670 7.573 -7.332 1.00 91.56 177 VAL A O 1
ATOM 1428 N N . MET A 1 178 ? -6.729 6.723 -5.471 1.00 89.12 178 MET A N 1
ATOM 1429 C CA . MET A 1 178 ? -7.070 5.324 -5.709 1.00 89.12 178 MET A CA 1
ATOM 1430 C C . MET A 1 178 ? -8.506 4.958 -5.344 1.00 89.12 178 MET A C 1
ATOM 1432 O O . MET A 1 178 ? -8.949 3.911 -5.797 1.00 89.12 178 MET A O 1
ATOM 1436 N N . ALA A 1 179 ? -9.230 5.781 -4.577 1.00 86.06 179 ALA A N 1
ATOM 1437 C CA . ALA A 1 179 ? -10.591 5.483 -4.123 1.00 86.06 179 ALA A CA 1
ATOM 1438 C C . ALA A 1 179 ? -11.526 4.940 -5.229 1.00 86.06 179 ALA A C 1
ATOM 1440 O O . ALA A 1 179 ? -12.139 3.905 -5.001 1.00 86.06 179 ALA A O 1
ATOM 1441 N N . PRO A 1 180 ? -11.568 5.499 -6.461 1.00 87.69 180 PRO A N 1
ATOM 1442 C CA . PRO A 1 180 ? -12.426 4.967 -7.531 1.00 87.69 180 PRO A CA 1
ATOM 1443 C C . PRO A 1 180 ? -12.073 3.548 -8.009 1.00 87.69 180 PRO A C 1
ATOM 1445 O O . PRO A 1 180 ? -12.857 2.921 -8.713 1.00 87.69 180 PRO A O 1
ATOM 1448 N N . TYR A 1 181 ? -10.879 3.064 -7.672 1.00 90.38 181 TYR A N 1
ATOM 1449 C CA . TYR A 1 181 ? -10.342 1.763 -8.069 1.00 90.38 181 TYR A CA 1
ATOM 1450 C C . TYR A 1 181 ? -10.377 0.753 -6.925 1.00 90.38 181 TYR A C 1
ATOM 1452 O O . TYR A 1 181 ? -9.923 -0.380 -7.088 1.00 90.38 181 TYR A O 1
ATOM 1460 N N . VAL A 1 182 ? -10.875 1.143 -5.757 1.00 92.44 182 VAL A N 1
ATOM 1461 C CA . VAL A 1 182 ? -11.046 0.221 -4.644 1.00 92.44 182 VAL A CA 1
ATOM 1462 C C . VAL A 1 182 ? -12.217 -0.702 -4.957 1.00 92.44 182 VAL A C 1
ATOM 1464 O O . VAL A 1 182 ? -13.307 -0.257 -5.299 1.00 92.44 182 VAL A O 1
ATOM 1467 N N . VAL A 1 183 ? -11.983 -2.006 -4.837 1.00 94.25 183 VAL A N 1
ATOM 1468 C CA . VAL A 1 183 ? -13.020 -3.032 -4.964 1.00 94.25 183 VAL A CA 1
ATOM 1469 C C . VAL A 1 183 ? -13.244 -3.625 -3.580 1.00 94.25 183 VAL A C 1
ATOM 1471 O O . VAL A 1 183 ? -12.532 -4.533 -3.139 1.00 94.25 183 VAL A O 1
ATOM 1474 N N . ARG A 1 184 ? -14.209 -3.064 -2.847 1.00 90.38 184 ARG A N 1
ATOM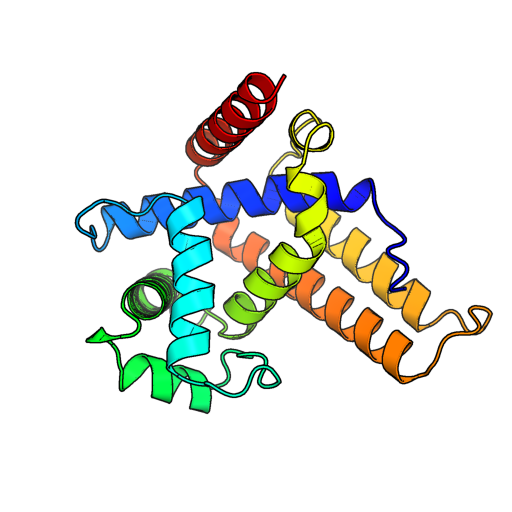 1475 C CA . ARG A 1 184 ? -14.452 -3.378 -1.429 1.00 90.38 184 ARG A CA 1
ATOM 1476 C C . ARG A 1 184 ? -14.733 -4.847 -1.183 1.00 90.38 184 ARG A C 1
ATOM 1478 O O . ARG A 1 184 ? -14.238 -5.403 -0.199 1.00 90.38 184 ARG A O 1
ATOM 1485 N N . GLU A 1 185 ? -15.451 -5.480 -2.099 1.00 93.75 185 GLU A N 1
ATOM 1486 C CA . GLU A 1 185 ? -15.810 -6.892 -2.060 1.00 93.75 185 GLU A CA 1
ATOM 1487 C C . GLU A 1 185 ? -14.567 -7.793 -2.101 1.00 93.75 185 GLU A C 1
ATOM 1489 O O . GLU A 1 185 ? -14.529 -8.840 -1.449 1.00 93.75 185 GLU A O 1
ATOM 1494 N N . GLU A 1 186 ? -13.518 -7.388 -2.824 1.00 94.44 186 GLU A N 1
ATOM 1495 C CA . GLU A 1 186 ? -12.241 -8.109 -2.855 1.00 94.44 186 GLU A CA 1
ATOM 1496 C C . GLU A 1 186 ? -11.519 -7.991 -1.511 1.00 94.44 186 GLU A C 1
ATOM 1498 O O . GLU A 1 186 ? -11.020 -8.988 -0.979 1.00 94.44 186 GLU A O 1
ATOM 1503 N N . GLY A 1 187 ? -11.538 -6.797 -0.913 1.00 91.44 187 GLY A N 1
ATOM 1504 C CA . GLY A 1 187 ? -11.049 -6.571 0.446 1.00 91.44 187 GLY A CA 1
ATOM 1505 C C . GLY A 1 187 ? -11.786 -7.425 1.483 1.00 91.44 187 GLY A C 1
ATOM 1506 O O . GLY A 1 187 ? -11.166 -8.103 2.302 1.00 91.44 187 GLY A O 1
ATOM 1507 N N . GLU A 1 188 ? -13.121 -7.485 1.412 1.00 91.56 188 GLU A N 1
ATOM 1508 C CA . GLU A 1 188 ? -13.959 -8.334 2.281 1.00 91.56 188 GLU A CA 1
ATOM 1509 C C . GLU A 1 188 ? -13.630 -9.810 2.151 1.00 91.56 188 GLU A C 1
ATOM 1511 O O . GLU A 1 188 ? -13.441 -10.504 3.158 1.00 91.56 188 GLU A O 1
ATOM 1516 N N . ARG A 1 189 ? -13.506 -10.290 0.915 1.00 92.31 189 ARG A N 1
ATOM 1517 C CA . ARG A 1 189 ? -13.136 -11.676 0.650 1.00 92.31 189 ARG A CA 1
ATOM 1518 C C . ARG A 1 189 ? -11.754 -11.992 1.208 1.00 92.31 189 ARG A C 1
ATOM 1520 O O . ARG A 1 189 ? -11.562 -13.069 1.784 1.00 92.31 189 ARG A O 1
ATOM 1527 N N . TYR A 1 190 ? -10.807 -11.066 1.078 1.00 91.44 190 TYR A N 1
ATOM 1528 C CA . TYR A 1 190 ? -9.462 -11.265 1.592 1.00 91.44 190 TYR A CA 1
ATOM 1529 C C . TYR A 1 190 ? -9.427 -11.287 3.125 1.00 91.44 190 TYR A C 1
ATOM 1531 O O . TYR A 1 190 ? -8.891 -12.235 3.700 1.00 91.44 190 TYR A O 1
ATOM 1539 N N . VAL A 1 191 ? -10.083 -10.337 3.798 1.00 89.38 191 VAL A N 1
ATOM 1540 C CA . VAL A 1 191 ? -10.204 -10.324 5.268 1.00 89.38 191 VAL A CA 1
ATOM 1541 C C . VAL A 1 191 ? -10.880 -11.600 5.777 1.00 89.38 191 VAL A C 1
ATOM 1543 O O . VAL A 1 191 ? -10.387 -12.224 6.716 1.00 89.38 191 VAL A O 1
ATOM 1546 N N . LYS A 1 192 ? -11.964 -12.055 5.134 1.00 88.69 192 LYS A N 1
ATOM 1547 C CA . LYS A 1 192 ? -12.638 -13.317 5.487 1.00 88.69 192 LYS A CA 1
ATOM 1548 C C . LYS A 1 192 ? -11.702 -14.521 5.367 1.00 88.69 192 LYS A C 1
ATOM 1550 O O . LYS A 1 192 ? -11.714 -15.396 6.229 1.00 88.69 192 LYS A O 1
ATOM 1555 N N . THR A 1 193 ? -10.882 -14.550 4.319 1.00 88.44 193 THR A N 1
ATOM 1556 C CA . THR A 1 193 ? -9.878 -15.601 4.110 1.00 88.44 193 THR A CA 1
ATOM 1557 C C . THR A 1 193 ? -8.833 -15.597 5.228 1.00 88.44 193 THR A C 1
ATOM 1559 O O . THR A 1 193 ? -8.514 -16.654 5.768 1.00 88.44 193 THR A O 1
ATOM 1562 N N . LEU A 1 194 ? -8.342 -14.419 5.628 1.00 86.12 194 LEU A N 1
ATOM 1563 C CA . LEU A 1 194 ? -7.398 -14.286 6.742 1.00 86.12 194 LEU A CA 1
ATOM 1564 C C . LEU A 1 194 ? -8.002 -14.766 8.066 1.00 86.12 194 LEU A C 1
ATOM 1566 O O . LEU A 1 194 ? -7.376 -15.571 8.748 1.00 86.12 194 LEU A O 1
ATOM 1570 N N . ARG A 1 195 ? -9.241 -14.368 8.384 1.00 85.00 195 ARG A N 1
ATOM 1571 C CA . ARG A 1 195 ? -9.962 -14.851 9.577 1.00 85.00 195 ARG A CA 1
ATOM 1572 C C . ARG A 1 195 ? -10.086 -16.378 9.599 1.00 85.00 195 ARG A C 1
ATOM 1574 O O . ARG A 1 195 ? -9.903 -16.988 10.644 1.00 8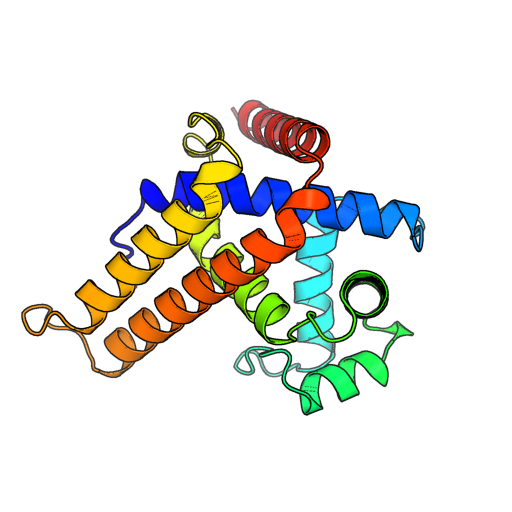5.00 195 ARG A O 1
ATOM 1581 N N . GLY A 1 196 ? -10.347 -16.999 8.445 1.00 81.62 196 GLY A N 1
ATOM 1582 C CA . GLY A 1 196 ? -10.408 -18.458 8.316 1.00 81.62 196 GLY A CA 1
ATOM 1583 C C . GLY A 1 196 ? -9.080 -19.158 8.619 1.00 81.62 196 GLY A C 1
ATOM 1584 O O . GLY A 1 196 ? -9.085 -20.226 9.221 1.00 81.62 196 GLY A O 1
ATOM 1585 N N . TYR A 1 197 ? -7.942 -18.555 8.255 1.00 78.62 197 TYR A N 1
ATOM 1586 C CA . TYR A 1 197 ? -6.628 -19.093 8.620 1.00 78.62 197 TYR A CA 1
ATOM 1587 C C . TYR A 1 197 ? -6.349 -18.980 10.112 1.00 78.62 197 TYR A C 1
ATOM 1589 O O . TYR A 1 197 ? -5.812 -19.917 10.692 1.00 78.62 197 TYR A O 1
ATOM 1597 N N . VAL A 1 198 ? -6.717 -17.854 10.724 1.00 70.12 198 VAL A N 1
ATOM 1598 C CA . VAL A 1 198 ? -6.497 -17.644 12.156 1.00 70.12 198 VAL A CA 1
ATOM 1599 C C . VAL A 1 198 ? -7.385 -18.575 12.983 1.00 70.12 198 VAL A C 1
ATOM 1601 O O . VAL A 1 198 ? -6.891 -19.260 13.871 1.00 70.12 198 VAL A O 1
ATOM 1604 N N . GLY A 1 199 ? -8.661 -18.718 12.613 1.00 61.41 199 GLY A N 1
ATOM 1605 C CA . GLY A 1 199 ? -9.586 -19.645 13.269 1.00 61.41 199 GLY A CA 1
ATOM 1606 C C . GLY A 1 199 ? -9.233 -21.130 13.111 1.00 61.41 199 GLY A C 1
ATOM 1607 O O . GLY A 1 199 ? -9.702 -21.933 13.902 1.00 61.41 199 GLY A O 1
ATOM 1608 N N . ALA A 1 200 ? -8.411 -21.504 12.122 1.00 62.19 200 ALA A N 1
ATOM 1609 C CA . ALA A 1 200 ? -7.935 -22.879 11.926 1.00 62.19 200 ALA A CA 1
ATOM 1610 C C . ALA A 1 200 ? -6.650 -23.214 12.711 1.00 62.19 200 ALA A C 1
ATOM 1612 O O . ALA A 1 200 ? -6.187 -24.353 12.663 1.00 62.19 200 ALA A O 1
ATOM 1613 N N . MET A 1 201 ? -6.039 -22.229 13.381 1.00 53.16 201 MET A N 1
ATOM 1614 C CA . MET A 1 201 ? -4.871 -22.432 14.249 1.00 53.16 201 MET A CA 1
ATOM 1615 C C . MET A 1 201 ? -5.243 -22.702 15.718 1.00 53.16 201 MET A C 1
ATOM 1617 O O . MET A 1 201 ? -4.340 -22.925 16.527 1.00 53.16 201 MET A O 1
ATOM 1621 N N . TRP A 1 202 ? -6.538 -22.695 16.041 1.00 43.53 202 TRP A N 1
ATOM 1622 C CA . TRP A 1 202 ? -7.121 -22.996 17.351 1.00 43.53 202 TRP A CA 1
ATOM 1623 C C . TRP A 1 202 ? -7.962 -24.275 17.279 1.00 43.53 202 TRP A C 1
ATOM 1625 O O . TRP A 1 202 ? -8.086 -24.943 18.330 1.00 43.53 202 TRP A O 1
#

Nearest PDB structures (foldseek):
  6ye4-assembly1_C  TM=2.894E-01  e=1.718E+00  Serratia marcescens

Mean predicted aligned error: 5.97 Å

Organism: NCBI:txid1160509

Solvent-accessible surface area (backbone atoms only — not comparable to full-atom values): 11189 Å² total; per-residue (Å²): 133,86,87,73,95,47,79,69,64,33,18,57,53,32,55,53,48,47,24,49,42,26,18,52,30,53,52,42,39,70,77,61,62,48,90,74,67,58,44,48,71,52,50,61,48,45,52,52,50,36,48,45,73,76,44,81,51,92,81,66,75,77,58,45,44,73,71,54,45,49,51,42,66,75,37,36,92,72,20,52,63,54,46,51,51,53,50,49,44,42,71,75,42,45,90,74,52,57,56,59,45,61,31,15,54,52,51,51,48,63,70,21,59,70,35,76,68,62,72,39,74,71,54,82,78,78,58,78,89,47,48,41,58,53,23,46,52,55,15,50,52,29,38,52,58,38,66,41,75,90,55,97,65,57,70,71,58,27,52,49,30,40,51,52,15,52,30,35,35,46,39,20,56,46,44,74,70,42,54,91,63,56,38,64,68,46,17,52,54,49,53,52,52,52,52,53,57,54,63,70,77,111

Foldseek 3Di:
DQDDPCPPLLLQLLLVLLLVLLLLQVVLCVPPNDVVRDDSVNLVVLLVVLLCVQPVPPPDLPQLPPVSVVSCVVPCVSRVSVVSSVVSLCVPQPVNDDSNLSSLSVLSCVSSVVNLQADSLVDDHDDLVCQLVSLLVQLVVLQCVLPPPPPPDDVVSSVVSNVSSVSSNVNSVVSVVCVVSRDVVSSVVSSVVSNVVNVVVD

pLDDT: mean 84.92, std 12.45, range [34.84, 95.5]

Sequence (202 aa):
MSYSPYDSDSSLLALIFLDIIASLTFHLNQSSPPTPPLSPRRFLSDLLFEGTVLSPHPSITHDYSPPHIHQYRANRPLTPTTNMLLDWLTSEFGSRFRLSWLASLREVRYLCRRSFADEDLYVVRPEEADWAGICDAVAAGWELLAAREKLCVSQAQRDKWRSVGGHVREFGEMLRVMAPYVVREEGERYVKTLRGYVGAMW

Secondary structure (DSSP, 8-state):
----S-TTHHHHHHHHHHHHHHHHHHHHHHHS--SSPPPHHHHHHHHHHHHHHH--STT------HHHHHHHHHTGGG-HHHHHHHHHHHHHHGGG--THHHHHHHHHHHHGGGTTSSGGGGSPPPPGGGHHHHHHHHHHHHHHHHH-TTS---HHHHHHHHHHHHHHHHHHHHHHHHGGG--HHHHHHHHHHHHHHHHTT-

Radius of gyration: 17.13 Å; Cα contacts (8 Å, |Δi|>4): 187; chains: 1; bounding box: 39×40×45 Å